Protein AF-0000000081275045 (afdb_homodimer)

Sequence (348 aa):
MTSQQIDAEALYQSLVAQLRTRMAGTPAGDWSVAGIVSGGAWIAARLALDLGLREYGIVNVALHRDDYAKKGLHAQAQPTTLPFEVEERRILLVDDVLATGRTIRAAINELFDYGRPAAVELAVLVDRGERQLPIAPDYIGERIALAADESLVLRQEGEGASARFTFTREPKAAMTSQQIDAEALYQSLVAQLRTRMAGTPAGDWSVAGIVSGGAWIAARLALDLGLREYGIVNVALHRDDYAKKGLHAQAQPTTLPFEVEERRILLVDDVLATGRTIRAAINELFDYGRPAAVELAVLVDRGERQLPIAPDYIGERIALAADESLVLRQEGEGASARFTFTREPKAA

Structure (mmCIF, N/CA/C/O backbone):
data_AF-0000000081275045-model_v1
#
loop_
_entity.id
_entity.type
_entity.pdbx_description
1 polymer 'Bifunctional protein PyrR'
#
loop_
_atom_site.group_PDB
_atom_site.id
_atom_site.type_symbol
_atom_site.label_atom_id
_atom_site.label_alt_id
_atom_site.label_comp_id
_atom_site.label_asym_id
_atom_site.label_entity_id
_atom_site.label_seq_id
_atom_site.pdbx_PDB_ins_code
_atom_site.Cartn_x
_atom_site.Cartn_y
_atom_site.Cartn_z
_atom_site.occupancy
_atom_site.B_iso_or_equiv
_atom_site.auth_seq_id
_atom_site.auth_comp_id
_atom_site.auth_asym_id
_atom_site.auth_atom_id
_atom_site.pdbx_PDB_model_num
ATOM 1 N N . MET A 1 1 ? 24.172 21.828 -14.93 1 34.62 1 MET A N 1
ATOM 2 C CA . MET A 1 1 ? 22.75 21.578 -15.039 1 34.62 1 MET A CA 1
ATOM 3 C C . MET A 1 1 ? 22.016 21.938 -13.75 1 34.62 1 MET A C 1
ATOM 5 O O . MET A 1 1 ? 22.406 21.469 -12.672 1 34.62 1 MET A O 1
ATOM 9 N N . THR A 1 2 ? 21.547 23.094 -13.445 1 42.97 2 THR A N 1
ATOM 10 C CA . THR A 1 2 ? 21.078 23.703 -12.211 1 42.97 2 THR A CA 1
ATOM 11 C C . THR A 1 2 ? 20.109 22.781 -11.484 1 42.97 2 THR A C 1
ATOM 13 O O . THR A 1 2 ? 19.172 22.25 -12.094 1 42.97 2 THR A O 1
ATOM 16 N N . SER A 1 3 ? 20.562 21.922 -10.664 1 52.22 3 SER A N 1
ATOM 17 C CA . SER A 1 3 ? 19.734 20.938 -9.969 1 52.22 3 SER A CA 1
ATOM 18 C C . SER A 1 3 ? 18.359 21.516 -9.633 1 52.22 3 SER A C 1
ATOM 20 O O . SER A 1 3 ? 18.266 22.594 -9.031 1 52.22 3 SER A O 1
ATOM 22 N N . GLN A 1 4 ? 17.5 21.5 -10.5 1 62.88 4 GLN A N 1
ATOM 23 C CA . GLN A 1 4 ? 16.156 22.062 -10.367 1 62.88 4 GLN A CA 1
ATOM 24 C C . GLN A 1 4 ? 15.672 21.984 -8.922 1 62.88 4 GLN A C 1
ATOM 26 O O . GLN A 1 4 ? 15.664 20.906 -8.32 1 62.88 4 GLN A O 1
ATOM 31 N N . GLN A 1 5 ? 15.797 23.188 -8.266 1 82.88 5 GLN A N 1
ATOM 32 C CA . GLN A 1 5 ? 15.352 23.359 -6.887 1 82.88 5 GLN A CA 1
ATOM 33 C C . GLN A 1 5 ? 13.891 22.969 -6.727 1 82.88 5 GLN A C 1
ATOM 35 O O . GLN A 1 5 ? 13.047 23.359 -7.535 1 82.88 5 GLN A O 1
ATOM 40 N N . ILE A 1 6 ? 13.633 22 -5.984 1 92.5 6 ILE A N 1
ATOM 41 C CA . ILE A 1 6 ? 12.273 21.562 -5.668 1 92.5 6 ILE A CA 1
ATOM 42 C C . ILE A 1 6 ? 11.602 22.578 -4.75 1 92.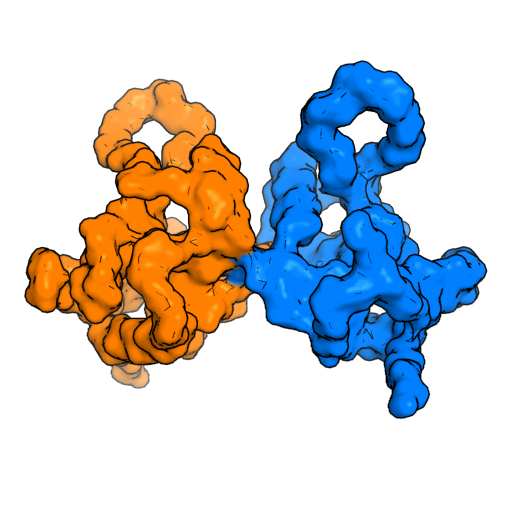5 6 ILE A C 1
ATOM 44 O O . ILE A 1 6 ? 12.125 22.891 -3.676 1 92.5 6 ILE A O 1
ATOM 48 N N . ASP A 1 7 ? 10.523 23.234 -5.191 1 96.38 7 ASP A N 1
ATOM 49 C CA . ASP A 1 7 ? 9.766 24.203 -4.402 1 96.38 7 ASP A CA 1
ATOM 50 C C . ASP A 1 7 ? 8.828 23.5 -3.424 1 96.38 7 ASP A C 1
ATOM 52 O O . ASP A 1 7 ? 7.664 23.25 -3.742 1 96.38 7 ASP A O 1
ATOM 56 N N . ALA A 1 8 ? 9.305 23.266 -2.271 1 97.69 8 ALA A N 1
ATOM 57 C CA . ALA A 1 8 ? 8.57 22.531 -1.248 1 97.69 8 ALA A CA 1
ATOM 58 C C . ALA A 1 8 ? 7.246 23.219 -0.92 1 97.69 8 ALA A C 1
ATOM 60 O O . ALA A 1 8 ? 6.238 22.562 -0.663 1 97.69 8 ALA A O 1
ATOM 61 N N . GLU A 1 9 ? 7.23 24.516 -0.938 1 96.81 9 GLU A N 1
ATOM 62 C CA . GLU A 1 9 ? 6.02 25.266 -0.602 1 96.81 9 GLU A CA 1
ATOM 63 C C . GLU A 1 9 ? 4.949 25.094 -1.674 1 96.81 9 GLU A C 1
ATOM 65 O O . GLU A 1 9 ? 3.766 24.938 -1.358 1 96.81 9 GLU A O 1
ATOM 70 N N . ALA A 1 10 ? 5.402 25.109 -2.869 1 97.75 10 ALA A N 1
ATOM 71 C CA . ALA A 1 10 ? 4.449 24.875 -3.953 1 97.75 10 ALA A CA 1
ATOM 72 C C . ALA A 1 10 ? 3.855 23.469 -3.867 1 97.75 10 ALA A C 1
ATOM 74 O O . ALA A 1 10 ? 2.66 23.281 -4.105 1 97.75 10 ALA A O 1
ATOM 75 N N . LEU A 1 11 ? 4.695 22.531 -3.576 1 98.38 11 LEU A N 1
ATOM 76 C CA . LEU A 1 11 ? 4.215 21.172 -3.404 1 98.38 11 LEU A CA 1
ATOM 77 C C . LEU A 1 11 ? 3.217 21.078 -2.254 1 98.38 11 LEU A C 1
ATOM 79 O O . LEU A 1 11 ? 2.182 20.422 -2.373 1 98.38 11 LEU A O 1
ATOM 83 N N . TYR A 1 12 ? 3.523 21.781 -1.157 1 97.94 12 TYR A N 1
ATOM 84 C CA . TYR A 1 12 ? 2.635 21.797 -0.001 1 97.94 12 TYR A CA 1
ATOM 85 C C . TYR A 1 12 ? 1.281 22.406 -0.367 1 97.94 12 TYR A C 1
ATOM 87 O O . TYR A 1 12 ? 0.236 21.844 -0.022 1 97.94 12 TYR A O 1
ATOM 95 N N . GLN A 1 13 ? 1.316 23.484 -1.108 1 97.88 13 GLN A N 1
ATOM 96 C CA . GLN A 1 13 ? 0.072 24.141 -1.498 1 97.88 13 GLN A CA 1
ATOM 97 C C . GLN A 1 13 ? -0.756 23.234 -2.416 1 97.88 13 GLN A C 1
ATOM 99 O O . GLN A 1 13 ? -1.986 23.219 -2.334 1 97.88 13 GLN A O 1
ATOM 104 N N . SER A 1 14 ? -0.024 22.562 -3.275 1 98.19 14 SER A N 1
ATOM 105 C CA . SER A 1 14 ? -0.716 21.609 -4.133 1 98.19 14 SER A CA 1
ATOM 106 C C . SER A 1 14 ? -1.397 20.531 -3.307 1 98.19 14 SER A C 1
ATOM 108 O O . SER A 1 14 ? -2.535 20.141 -3.594 1 98.19 14 SER A O 1
ATOM 110 N N . LEU A 1 15 ? -0.73 20.016 -2.324 1 98.06 15 LEU A N 1
ATOM 111 C CA . LEU A 1 15 ? -1.278 19 -1.435 1 98.06 15 LEU A CA 1
ATOM 112 C C . LEU A 1 15 ? -2.508 19.516 -0.701 1 98.06 15 LEU A C 1
ATOM 114 O O . LEU A 1 15 ? -3.527 18.828 -0.62 1 98.06 15 LEU A O 1
ATOM 118 N N . VAL A 1 16 ? -2.439 20.734 -0.206 1 97.62 16 VAL A N 1
ATOM 119 C CA . VAL A 1 16 ? -3.547 21.359 0.51 1 97.62 16 VAL A CA 1
ATOM 120 C C . VAL A 1 16 ? -4.773 21.438 -0.399 1 97.62 16 VAL A C 1
ATOM 122 O O . VAL A 1 16 ? -5.887 21.125 0.024 1 97.62 16 VAL A O 1
ATOM 125 N N . ALA A 1 17 ? -4.523 21.828 -1.627 1 98.44 17 ALA A N 1
ATOM 126 C CA . ALA A 1 17 ? -5.629 21.969 -2.572 1 98.44 17 ALA A CA 1
ATOM 127 C C . ALA A 1 17 ? -6.312 20.625 -2.807 1 98.44 17 ALA A C 1
ATOM 129 O O . ALA A 1 17 ? -7.543 20.531 -2.838 1 98.44 17 ALA A O 1
ATOM 130 N N . GLN A 1 18 ? -5.535 19.594 -2.961 1 98.5 18 GLN A N 1
ATOM 131 C CA . GLN A 1 18 ? -6.086 18.25 -3.133 1 98.5 18 GLN A CA 1
ATOM 132 C C . GLN A 1 18 ? -6.914 17.828 -1.923 1 98.5 18 GLN A C 1
ATOM 134 O O . GLN A 1 18 ? -8.016 17.297 -2.074 1 98.5 18 GLN A O 1
ATOM 139 N N . LEU A 1 19 ? -6.402 18.078 -0.776 1 97.88 19 LEU A N 1
ATOM 140 C CA . LEU A 1 19 ? -7.031 17.625 0.462 1 97.88 19 LEU A CA 1
ATOM 141 C C . LEU A 1 19 ? -8.305 18.422 0.737 1 97.88 19 LEU A C 1
ATOM 143 O O . LEU A 1 19 ? -9.289 17.859 1.234 1 97.88 19 LEU A O 1
ATOM 147 N N . ARG A 1 20 ? -8.281 19.703 0.412 1 97.25 20 ARG A N 1
ATOM 148 C CA . ARG A 1 20 ? -9.5 20.5 0.537 1 97.25 20 ARG A CA 1
ATOM 149 C C . ARG A 1 20 ? -10.602 19.938 -0.353 1 97.25 20 ARG A C 1
ATOM 151 O O . ARG A 1 20 ? -11.766 19.859 0.064 1 97.25 20 ARG A O 1
ATOM 158 N N . THR A 1 21 ? -10.227 19.578 -1.557 1 97.38 21 THR A N 1
ATOM 159 C CA . THR A 1 21 ? -11.188 18.984 -2.473 1 97.38 21 THR A CA 1
ATOM 160 C C . THR A 1 21 ? -11.719 17.672 -1.915 1 97.38 21 THR A C 1
ATOM 162 O O . THR A 1 21 ? -12.922 17.422 -1.913 1 97.38 21 THR A O 1
ATOM 165 N N . ARG A 1 22 ? -10.82 16.797 -1.415 1 96.31 22 ARG A N 1
ATOM 166 C CA . ARG A 1 22 ? -11.172 15.492 -0.878 1 96.31 22 ARG A CA 1
ATOM 167 C C . ARG A 1 22 ? -12.086 15.633 0.336 1 96.31 22 ARG A C 1
ATOM 169 O O . ARG A 1 22 ? -13.016 14.836 0.512 1 96.31 22 ARG A O 1
ATOM 176 N N . MET A 1 23 ? -11.859 16.562 1.12 1 94.25 23 MET A N 1
ATOM 177 C CA . MET A 1 23 ? -12.539 16.688 2.404 1 94.25 23 MET A CA 1
ATOM 178 C C . MET A 1 23 ? -13.789 17.562 2.27 1 94.25 23 MET A C 1
ATOM 180 O O . MET A 1 23 ? -14.539 17.719 3.23 1 94.25 23 MET A O 1
ATOM 184 N N . ALA A 1 24 ? -13.914 18.031 1.092 1 92.75 24 ALA A N 1
ATOM 185 C CA . ALA A 1 24 ? -15.062 18.906 0.877 1 92.75 24 ALA A CA 1
ATOM 186 C C . ALA A 1 24 ? -16.359 18.188 1.196 1 92.75 24 ALA A C 1
ATOM 188 O O . ALA A 1 24 ? -16.562 17.031 0.79 1 92.75 24 ALA A O 1
ATOM 189 N N . GLY A 1 25 ? -17.219 18.703 1.976 1 88.69 25 GLY A N 1
ATOM 190 C CA . GLY A 1 25 ? -18.547 18.156 2.271 1 88.69 25 GLY A CA 1
ATOM 191 C C . GLY A 1 25 ? -18.547 17.219 3.463 1 88.69 25 GLY A C 1
ATOM 192 O O . GLY A 1 25 ? -19.594 16.672 3.826 1 88.69 25 GLY A O 1
ATOM 193 N N . THR A 1 26 ? -17.422 16.891 3.961 1 86.88 26 THR A N 1
ATOM 194 C CA . THR A 1 26 ? -17.344 16.078 5.168 1 86.88 26 THR A CA 1
ATOM 195 C C . THR A 1 26 ? -16.906 16.922 6.363 1 86.88 26 THR A C 1
ATOM 197 O O . THR A 1 26 ? -16.094 17.828 6.223 1 86.88 26 THR A O 1
ATOM 200 N N . PRO A 1 27 ? -17.516 16.641 7.418 1 85.25 27 PRO A N 1
ATOM 201 C CA . PRO A 1 27 ? -17.109 17.391 8.609 1 85.25 27 PRO A CA 1
ATOM 202 C C . PRO A 1 27 ? -15.625 17.188 8.945 1 85.25 27 PRO A C 1
ATOM 204 O O . PRO A 1 27 ? -15.094 16.094 8.805 1 85.25 27 PRO A O 1
ATOM 207 N N . ALA A 1 28 ? -15.031 18.266 9.328 1 80.5 28 ALA A N 1
ATOM 208 C CA . ALA A 1 28 ? -13.625 18.234 9.727 1 80.5 28 ALA A CA 1
ATOM 209 C C . ALA A 1 28 ? -13.391 17.188 10.812 1 80.5 28 ALA A C 1
ATOM 211 O O . ALA A 1 28 ? -12.336 16.562 10.859 1 80.5 28 ALA A O 1
ATOM 212 N N . GLY A 1 29 ? -14.391 16.969 11.664 1 85.81 29 GLY A N 1
ATOM 213 C CA . GLY A 1 29 ? -14.297 16.016 12.766 1 85.81 29 GLY A CA 1
ATOM 214 C C . GLY A 1 29 ? -14.195 14.578 12.297 1 85.81 29 GLY A C 1
ATOM 215 O O . GLY A 1 29 ? -13.859 13.688 13.078 1 85.81 29 GLY A O 1
ATOM 216 N N . ASP A 1 30 ? -14.383 14.406 11.031 1 89.25 30 ASP A N 1
ATOM 217 C CA . ASP A 1 30 ? -14.352 13.055 10.477 1 89.25 30 ASP A CA 1
ATOM 218 C C . ASP A 1 30 ? -12.93 12.648 10.102 1 89.25 30 ASP A C 1
ATOM 220 O O . ASP A 1 30 ? -12.672 11.484 9.789 1 89.25 30 ASP A O 1
ATOM 224 N N . TRP A 1 31 ? -12.047 13.648 10.18 1 93.62 31 TRP A N 1
ATOM 225 C CA . TRP A 1 31 ? -10.68 13.398 9.734 1 93.62 31 TRP A CA 1
ATOM 226 C C . TRP A 1 31 ? -9.688 13.656 10.859 1 93.62 31 TRP A C 1
ATOM 228 O O . TRP A 1 31 ? -9.883 14.562 11.672 1 93.62 31 TRP A O 1
ATOM 238 N N . SER A 1 32 ? -8.75 12.836 10.945 1 96.31 32 SER A N 1
ATOM 239 C CA . SER A 1 32 ? -7.551 13.094 11.742 1 96.31 32 SER A CA 1
ATOM 240 C C . SER A 1 32 ? -6.297 13.07 10.875 1 96.31 32 SER A C 1
ATOM 242 O O . SER A 1 32 ? -6.254 12.375 9.852 1 96.31 32 SER A O 1
ATOM 244 N N . VAL A 1 33 ? -5.359 13.859 11.273 1 98.12 33 VAL A N 1
ATOM 245 C CA . VAL A 1 33 ? -4.09 13.883 10.555 1 98.12 33 VAL A CA 1
ATOM 246 C C . VAL A 1 33 ? -2.961 13.43 11.477 1 98.12 33 VAL A C 1
ATOM 248 O O . VAL A 1 33 ? -2.928 13.797 12.656 1 98.12 33 VAL A O 1
ATOM 251 N N . ALA A 1 34 ? -2.105 12.609 11.008 1 98.5 34 ALA A N 1
ATOM 252 C CA . ALA A 1 34 ? -0.917 12.156 11.719 1 98.5 34 ALA A CA 1
ATOM 253 C C . ALA A 1 34 ? 0.318 12.211 10.828 1 98.5 34 ALA A C 1
ATOM 255 O O . ALA A 1 34 ? 0.297 11.719 9.695 1 98.5 34 ALA A O 1
ATOM 256 N N . GLY A 1 35 ? 1.372 12.828 11.312 1 98.5 35 GLY A N 1
ATOM 257 C CA . GLY A 1 35 ? 2.604 12.953 10.555 1 98.5 35 GLY A CA 1
ATOM 258 C C . GLY A 1 35 ? 3.705 12.031 11.039 1 98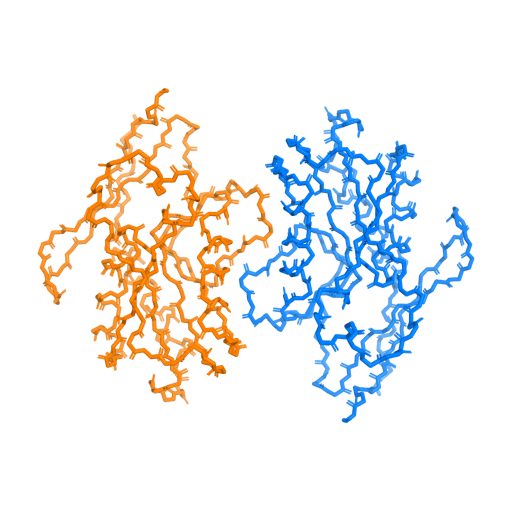.5 35 GLY A C 1
ATOM 259 O O . GLY A 1 35 ? 3.867 11.836 12.242 1 98.5 35 GLY A O 1
ATOM 260 N N . ILE A 1 36 ? 4.453 11.477 10.117 1 97.88 36 ILE A N 1
ATOM 261 C CA . ILE A 1 36 ? 5.582 10.617 10.445 1 97.88 36 ILE A CA 1
ATOM 262 C C . ILE A 1 36 ? 6.816 11.469 10.734 1 97.88 36 ILE A C 1
ATOM 264 O O . ILE A 1 36 ? 7.172 12.344 9.938 1 97.88 36 ILE A O 1
ATOM 268 N N . VAL A 1 37 ? 7.523 11.227 11.836 1 95.31 37 VAL A N 1
ATOM 269 C CA . VAL A 1 37 ? 8.688 11.984 12.273 1 95.31 37 VAL A CA 1
ATOM 270 C C . VAL A 1 37 ? 9.844 11.781 11.289 1 95.31 37 VAL A C 1
ATOM 272 O O . VAL A 1 37 ? 10.102 10.656 10.859 1 95.31 37 VAL A O 1
ATOM 275 N N . SER A 1 38 ? 10.445 13.031 11.016 1 92.75 38 SER A N 1
ATOM 276 C CA . SER A 1 38 ? 10.289 14.391 11.508 1 92.75 38 SER A CA 1
ATOM 277 C C . SER A 1 38 ? 9.531 15.258 10.508 1 92.75 38 SER A C 1
ATOM 279 O O . SER A 1 38 ? 8.617 15.992 10.875 1 92.75 38 SER A O 1
ATOM 281 N N . GLY A 1 39 ? 9.805 15.086 9.18 1 95.25 39 GLY A N 1
ATOM 282 C CA . GLY A 1 39 ? 9.234 15.945 8.156 1 95.25 39 GLY A CA 1
ATOM 283 C C . GLY A 1 39 ? 7.719 15.859 8.086 1 95.25 39 GLY A C 1
ATOM 284 O O . GLY A 1 39 ? 7.035 16.875 7.977 1 95.25 39 GLY A O 1
ATOM 285 N N . GLY A 1 40 ? 7.242 14.641 8.219 1 97.25 40 GLY A N 1
ATOM 286 C CA . GLY A 1 40 ? 5.801 14.445 8.203 1 97.25 40 GLY A CA 1
ATOM 287 C C . GLY A 1 40 ? 5.09 15.141 9.352 1 97.25 40 GLY A C 1
ATOM 288 O O . GLY A 1 40 ? 3.963 15.617 9.195 1 97.25 40 GLY A O 1
ATOM 289 N N . ALA A 1 41 ? 5.75 15.148 10.492 1 95.88 41 ALA A N 1
ATOM 290 C CA . ALA A 1 41 ? 5.164 15.805 11.656 1 95.88 41 ALA A CA 1
ATOM 291 C C . ALA A 1 41 ? 5.035 17.312 11.43 1 95.88 41 ALA A C 1
ATOM 293 O O . ALA A 1 41 ? 4.027 17.922 11.797 1 95.88 41 ALA A O 1
ATOM 294 N N . TRP A 1 42 ? 6.066 17.922 10.859 1 96.19 42 TRP A N 1
ATOM 295 C CA . TRP A 1 42 ? 6.016 19.344 10.539 1 96.19 42 TRP A CA 1
ATOM 296 C C . TRP A 1 42 ? 4.879 19.656 9.57 1 96.19 42 TRP A C 1
ATOM 298 O O . TRP A 1 42 ? 4.117 20.609 9.773 1 96.19 42 TRP A O 1
ATOM 308 N N . ILE A 1 43 ? 4.754 18.859 8.578 1 97.19 43 ILE A N 1
ATOM 309 C CA . ILE A 1 43 ? 3.73 19.031 7.555 1 97.19 43 ILE A CA 1
ATOM 310 C C . ILE A 1 43 ? 2.346 18.859 8.172 1 97.19 43 ILE A C 1
ATOM 312 O O . ILE A 1 43 ? 1.434 19.641 7.906 1 97.19 43 ILE A O 1
ATOM 316 N N . ALA A 1 44 ? 2.209 17.812 8.977 1 97.12 44 ALA A N 1
ATOM 317 C CA . ALA A 1 44 ? 0.925 17.547 9.625 1 97.12 44 ALA A CA 1
ATOM 318 C C . ALA A 1 44 ? 0.48 18.734 10.477 1 97.12 44 ALA A C 1
ATOM 320 O O . ALA A 1 44 ? -0.698 19.094 10.477 1 97.12 44 ALA A O 1
ATOM 321 N N . ALA A 1 45 ? 1.365 19.297 11.188 1 96 45 ALA A N 1
ATOM 322 C CA . ALA A 1 45 ? 1.055 20.453 12.023 1 96 45 ALA A CA 1
ATOM 323 C C . ALA A 1 45 ? 0.518 21.609 11.188 1 96 45 ALA A C 1
ATOM 325 O O . ALA A 1 45 ? -0.508 22.203 11.523 1 96 45 ALA A O 1
ATOM 326 N N . ARG A 1 46 ? 1.181 21.922 10.164 1 96.38 46 ARG A N 1
ATOM 327 C CA . ARG A 1 46 ? 0.739 23.031 9.32 1 96.38 46 ARG A CA 1
ATOM 328 C C . ARG A 1 46 ? -0.572 22.688 8.617 1 96.38 46 ARG A C 1
ATOM 330 O O . ARG A 1 46 ? -1.449 23.547 8.484 1 96.38 46 ARG A O 1
ATOM 337 N N . LEU A 1 47 ? -0.686 21.438 8.141 1 96.06 47 LEU A N 1
ATOM 338 C CA . LEU A 1 47 ? -1.911 21 7.488 1 96.06 47 LEU A CA 1
ATOM 339 C C . LEU A 1 47 ? -3.111 21.156 8.414 1 96.06 47 LEU A C 1
ATOM 341 O O . LEU A 1 47 ? -4.191 21.562 7.973 1 96.06 47 LEU A O 1
ATOM 345 N N . ALA A 1 48 ? -2.91 20.766 9.641 1 95 48 ALA A N 1
ATOM 346 C CA . ALA A 1 48 ? -4.008 20.891 10.602 1 95 48 ALA A CA 1
ATOM 347 C C . ALA A 1 48 ? -4.52 22.328 10.664 1 95 48 ALA A C 1
ATOM 349 O O . ALA A 1 48 ? -5.73 22.547 10.656 1 95 48 ALA A O 1
ATOM 350 N N . LEU A 1 49 ? -3.639 23.25 10.664 1 94 49 LEU A N 1
ATOM 351 C CA . LEU A 1 49 ? -4.004 24.656 10.695 1 94 49 LEU A CA 1
ATOM 352 C C . LEU A 1 49 ? -4.699 25.078 9.406 1 94 49 LEU A C 1
ATOM 354 O O . LEU A 1 49 ? -5.781 25.672 9.438 1 94 49 LEU A O 1
ATOM 358 N N . ASP A 1 50 ? -4.109 24.719 8.32 1 94.56 50 ASP A N 1
ATOM 359 C CA . ASP A 1 50 ? -4.582 25.172 7.016 1 94.56 50 ASP A CA 1
ATOM 360 C C . ASP A 1 50 ? -5.926 24.547 6.664 1 94.56 50 ASP A C 1
ATOM 362 O O . ASP A 1 50 ? -6.73 25.141 5.945 1 94.56 50 ASP A O 1
ATOM 366 N N . LEU A 1 51 ? -6.156 23.312 7.176 1 94.06 51 LEU A N 1
ATOM 367 C CA . LEU A 1 51 ? -7.391 22.594 6.852 1 94.06 51 LEU A CA 1
ATOM 368 C C . LEU A 1 51 ? -8.43 22.797 7.945 1 94.06 51 LEU A C 1
ATOM 370 O O . LEU A 1 51 ? -9.555 22.297 7.84 1 94.06 51 LEU A O 1
ATOM 374 N N . GLY A 1 52 ? -8.039 23.453 9.008 1 91.31 52 GLY A N 1
ATOM 375 C CA . GLY A 1 52 ? -8.961 23.734 10.094 1 91.31 52 GLY A CA 1
ATOM 376 C C . GLY A 1 52 ? -9.227 22.531 10.984 1 91.31 52 GLY A C 1
ATOM 377 O O . GLY A 1 52 ? -10.328 22.359 11.492 1 91.31 52 GLY A O 1
ATOM 378 N N . LEU A 1 53 ? -8.281 21.641 11.047 1 91.31 53 LEU A N 1
ATOM 379 C CA . LEU A 1 53 ? -8.406 20.484 11.922 1 91.31 53 LEU A CA 1
ATOM 380 C C . LEU A 1 53 ? -7.988 20.828 13.352 1 91.31 53 LEU A C 1
ATOM 382 O O . LEU A 1 53 ? -7.059 21.609 13.555 1 91.31 53 LEU A O 1
ATOM 386 N N . ARG A 1 54 ? -8.617 20.25 14.328 1 84.94 54 ARG A N 1
ATOM 387 C CA . ARG A 1 54 ? -8.43 20.625 15.727 1 84.94 54 ARG A CA 1
ATOM 388 C C . ARG A 1 54 ? -7.094 20.125 16.25 1 84.94 54 ARG A C 1
ATOM 390 O O . ARG A 1 54 ? -6.473 20.75 17.109 1 84.94 54 ARG A O 1
ATOM 397 N N . GLU A 1 55 ? -6.746 18.969 15.836 1 91.19 55 GLU A N 1
ATOM 398 C CA . GLU A 1 55 ? -5.559 18.312 16.375 1 91.19 55 GLU A CA 1
ATOM 399 C C . GLU A 1 55 ? -4.828 17.516 15.297 1 91.19 55 GLU A C 1
ATOM 401 O O . GLU A 1 55 ? -5.367 17.297 14.211 1 91.19 55 GLU A O 1
ATOM 406 N N . TYR A 1 56 ? -3.555 17.312 15.57 1 95.81 56 TYR A N 1
ATOM 407 C CA . TYR A 1 56 ? -2.748 16.422 14.734 1 95.81 56 TYR A CA 1
ATOM 408 C C . TYR A 1 56 ? -1.894 15.492 15.594 1 95.81 56 TYR A C 1
ATOM 410 O O . TYR A 1 56 ? -1.541 15.836 16.734 1 95.81 56 TYR A O 1
ATOM 418 N N . GLY A 1 57 ? -1.664 14.328 15.07 1 97.56 57 GLY A N 1
ATOM 419 C CA . GLY A 1 57 ? -0.813 13.375 15.758 1 97.56 57 GLY A CA 1
ATOM 420 C C . GLY A 1 57 ? 0.557 13.227 15.125 1 97.56 57 GLY A C 1
ATOM 421 O O . GLY A 1 57 ? 0.818 13.797 14.062 1 97.56 57 GLY A O 1
ATOM 422 N N . ILE A 1 58 ? 1.363 12.531 15.891 1 97.69 58 ILE A N 1
ATOM 423 C CA . ILE A 1 58 ? 2.723 12.234 15.453 1 97.69 58 ILE A CA 1
ATOM 424 C C . ILE A 1 58 ? 2.973 10.727 15.547 1 97.69 58 ILE A C 1
ATOM 426 O O . ILE A 1 58 ? 2.66 10.102 16.562 1 97.69 58 ILE A O 1
ATOM 430 N N . VAL A 1 59 ? 3.451 10.164 14.438 1 97.44 59 VAL A N 1
ATOM 431 C CA . VAL A 1 59 ? 3.824 8.758 14.414 1 97.44 59 VAL A CA 1
ATOM 432 C C . VAL A 1 59 ? 5.344 8.625 14.359 1 97.44 59 VAL A C 1
ATOM 434 O O . VAL A 1 59 ? 5.988 9.156 13.453 1 97.44 59 VAL A O 1
ATOM 437 N N . ASN A 1 60 ? 5.906 7.969 15.305 1 95.69 60 ASN A N 1
ATOM 438 C CA . ASN A 1 60 ? 7.34 7.711 15.367 1 95.69 60 ASN A CA 1
ATOM 439 C C . ASN A 1 60 ? 7.652 6.23 15.156 1 95.69 60 ASN A C 1
ATOM 441 O O . ASN A 1 60 ? 7.379 5.402 16.031 1 95.69 60 ASN A O 1
ATOM 445 N N . VAL A 1 61 ? 8.266 5.859 14.031 1 91.75 61 VAL A N 1
ATOM 446 C CA . VAL A 1 61 ? 8.469 4.461 13.664 1 91.75 61 VAL A CA 1
ATOM 447 C C . VAL A 1 61 ? 9.859 4.012 14.094 1 91.75 61 VAL A C 1
ATOM 449 O O . VAL A 1 61 ? 10.242 2.857 13.883 1 91.75 61 VAL A O 1
ATOM 452 N N . ALA A 1 62 ? 10.828 4.852 14.562 1 75 62 ALA A N 1
ATOM 453 C CA . ALA A 1 62 ? 12.164 4.473 15.016 1 75 62 ALA A CA 1
ATOM 454 C C . ALA A 1 62 ? 12.086 3.469 16.156 1 75 62 ALA A C 1
ATOM 456 O O . ALA A 1 62 ? 12.977 2.633 16.328 1 75 62 ALA A O 1
ATOM 457 N N . LEU A 1 63 ? 11.102 3.668 17.188 1 57.22 63 LEU A N 1
ATOM 458 C CA . LEU A 1 63 ? 11.133 2.922 18.438 1 57.22 63 LEU A CA 1
ATOM 459 C C . LEU A 1 63 ? 10.75 1.463 18.203 1 57.22 63 LEU A C 1
ATOM 461 O O . LEU A 1 63 ? 10.914 0.626 19.094 1 57.22 63 LEU A O 1
ATOM 465 N N . HIS A 1 64 ? 10.18 1.046 17.219 1 51.19 64 HIS A N 1
ATOM 466 C CA . HIS A 1 64 ? 9.852 -0.375 17.172 1 51.19 64 HIS A CA 1
ATOM 467 C C . HIS A 1 64 ? 11.109 -1.224 17.016 1 51.19 64 HIS A C 1
ATOM 469 O O . HIS A 1 64 ? 11.023 -2.449 16.906 1 51.19 64 HIS A O 1
ATOM 475 N N . ARG A 1 65 ? 12.242 -0.633 16.75 1 44.44 65 ARG A N 1
ATOM 476 C CA . ARG A 1 65 ? 13.422 -1.491 16.719 1 44.44 65 ARG A CA 1
ATOM 477 C C . ARG A 1 65 ? 13.805 -1.93 18.141 1 44.44 65 ARG A C 1
ATOM 479 O O . ARG A 1 65 ? 14.055 -1.093 19 1 44.44 65 ARG A O 1
ATOM 486 N N . ASP A 1 66 ? 13.195 -2.908 18.578 1 41.66 66 ASP A N 1
ATOM 487 C CA . ASP A 1 66 ? 13.555 -3.59 19.812 1 41.66 66 ASP A CA 1
ATOM 488 C C . ASP A 1 66 ? 15.055 -3.459 20.094 1 41.66 66 ASP A C 1
ATOM 490 O O . ASP A 1 66 ? 15.492 -3.602 21.234 1 41.66 66 ASP A O 1
ATOM 494 N N . ASP A 1 67 ? 15.828 -3.658 18.984 1 40.75 67 ASP A N 1
ATOM 495 C CA . ASP A 1 67 ? 17.219 -3.775 19.391 1 40.75 67 ASP A CA 1
ATOM 496 C C . ASP A 1 67 ? 17.688 -2.51 20.109 1 40.75 67 ASP A C 1
ATOM 498 O O . ASP A 1 67 ? 18.844 -2.418 20.531 1 40.75 67 ASP A O 1
ATOM 502 N N . TYR A 1 68 ? 16.938 -1.513 19.906 1 39.5 68 TYR A N 1
ATOM 503 C CA . TYR A 1 68 ? 17.469 -0.3 20.516 1 39.5 68 TYR A CA 1
ATOM 504 C C . TYR A 1 68 ? 17.156 -0.235 22 1 39.5 68 TYR A C 1
ATOM 506 O O . TYR A 1 68 ? 17.516 0.729 22.672 1 39.5 68 TYR A O 1
ATOM 514 N N . ALA A 1 69 ? 16.219 -1.013 22.516 1 37.56 69 ALA A N 1
ATOM 515 C CA . ALA A 1 69 ? 16.172 -0.912 23.969 1 37.56 69 ALA A CA 1
ATOM 516 C C . ALA A 1 69 ? 17.562 -1.023 24.578 1 37.56 69 ALA A C 1
ATOM 518 O O . ALA A 1 69 ? 17.812 -0.519 25.672 1 37.56 69 ALA A O 1
ATOM 519 N N . LYS A 1 70 ? 18.266 -2.084 24.141 1 35.28 70 LYS A N 1
ATOM 520 C CA . LYS A 1 70 ? 19.375 -2.299 25.062 1 35.28 70 LYS A CA 1
ATOM 521 C C . LYS A 1 70 ? 20.344 -1.124 25.047 1 35.28 70 LYS A C 1
ATOM 523 O O . LYS A 1 70 ? 21.062 -0.891 26.031 1 35.28 70 LYS A O 1
ATOM 528 N N . LYS A 1 71 ? 21.031 -0.89 23.844 1 37.69 71 LYS A N 1
ATOM 529 C CA . LYS A 1 71 ? 22.219 -0.07 24.047 1 37.69 71 LYS A CA 1
ATOM 530 C C . LYS A 1 71 ? 21.859 1.399 24.234 1 37.69 71 LYS A C 1
ATOM 532 O O . LYS A 1 71 ? 21.078 1.95 23.453 1 37.69 71 LYS A O 1
ATOM 537 N N . GLY A 1 72 ? 21.734 1.957 25.484 1 36.38 72 GLY A N 1
ATOM 538 C CA . GLY A 1 72 ? 21.812 3.252 26.141 1 36.38 72 GLY A CA 1
ATOM 539 C C . GLY A 1 72 ? 21.5 4.41 25.203 1 36.38 72 GLY A C 1
ATOM 540 O O . GLY A 1 72 ? 21.891 5.551 25.469 1 36.38 72 GLY A O 1
ATOM 541 N N . LEU A 1 73 ? 21.5 4.184 23.938 1 39.12 73 LEU A N 1
ATOM 542 C CA . LEU A 1 73 ? 21.266 5.445 23.234 1 39.12 73 LEU A CA 1
ATOM 543 C C . LEU A 1 73 ? 19.922 6.035 23.625 1 39.12 73 LEU A C 1
ATOM 545 O O . LEU A 1 73 ? 18.875 5.414 23.391 1 39.12 73 LEU A O 1
ATOM 549 N N . HIS A 1 74 ? 19.766 6.781 24.734 1 41.72 74 HIS A N 1
ATOM 550 C CA . HIS A 1 74 ? 18.781 7.766 25.172 1 41.72 74 HIS A CA 1
ATOM 551 C C . HIS A 1 74 ? 18.156 8.5 24 1 41.72 74 HIS A C 1
ATOM 553 O O . HIS A 1 74 ? 17.734 9.648 24.125 1 41.72 74 HIS A O 1
ATOM 559 N N . ALA A 1 75 ? 18.375 8.164 22.75 1 43.5 75 ALA A N 1
ATOM 560 C CA . ALA A 1 75 ? 17.734 9.164 21.906 1 43.5 75 ALA A CA 1
ATOM 561 C C . ALA A 1 75 ? 16.297 9.422 22.344 1 43.5 75 ALA A C 1
ATOM 563 O O . ALA A 1 75 ? 15.539 8.484 22.594 1 43.5 75 ALA A O 1
ATOM 564 N N . GLN A 1 76 ? 15.859 10.578 23 1 47.66 76 GLN A N 1
ATOM 565 C CA . GLN A 1 76 ? 14.656 11.367 23.266 1 47.66 76 GLN A CA 1
ATOM 566 C C . GLN A 1 76 ? 13.602 11.141 22.188 1 47.66 76 GLN A C 1
ATOM 568 O O . GLN A 1 76 ? 13.055 12.094 21.625 1 47.66 76 GLN A O 1
ATOM 573 N N . ALA A 1 77 ? 13.719 10.055 21.484 1 58.16 77 ALA A N 1
ATOM 574 C CA . ALA A 1 77 ? 12.734 10.016 20.406 1 58.16 77 ALA A CA 1
ATOM 575 C C . ALA A 1 77 ? 11.312 10.016 20.969 1 58.16 77 ALA A C 1
ATOM 577 O O . ALA A 1 77 ? 11 9.25 21.891 1 58.16 77 ALA A O 1
ATOM 578 N N . GLN A 1 78 ? 10.594 11.195 20.812 1 71.56 78 GLN A N 1
ATOM 579 C CA . GLN A 1 78 ? 9.195 11.328 21.203 1 71.56 78 GLN A CA 1
ATOM 580 C C . GLN A 1 78 ? 8.367 10.148 20.703 1 71.56 78 GLN A C 1
ATOM 582 O O . GLN A 1 78 ? 8.484 9.75 19.531 1 71.56 78 GLN A O 1
ATOM 587 N N . PRO A 1 79 ? 7.793 9.406 21.641 1 87.31 79 PRO A N 1
ATOM 588 C CA . PRO A 1 79 ? 6.91 8.305 21.234 1 87.31 79 PRO A CA 1
ATOM 589 C C . PRO A 1 79 ? 5.754 8.773 20.359 1 87.31 79 PRO A C 1
ATOM 591 O O . PRO A 1 79 ? 5.492 9.969 20.25 1 87.31 79 PRO A O 1
ATOM 594 N N . THR A 1 80 ? 5.246 7.855 19.641 1 94.69 80 THR A N 1
ATOM 595 C CA . THR A 1 80 ? 4.012 8.133 18.906 1 94.69 80 THR A CA 1
ATOM 596 C C . THR A 1 80 ? 2.986 8.797 19.828 1 94.69 80 THR A C 1
ATOM 598 O O . THR A 1 80 ? 2.783 8.367 20.953 1 94.69 80 THR A O 1
ATOM 601 N N . THR A 1 81 ? 2.467 9.945 19.391 1 96.06 81 THR A N 1
ATOM 602 C CA . THR A 1 81 ? 1.458 10.703 20.125 1 96.06 81 THR A CA 1
ATOM 603 C C . THR A 1 81 ? 0.25 10.984 19.234 1 96.06 81 THR A C 1
ATOM 605 O O . THR A 1 81 ? 0.357 11.719 18.25 1 96.06 81 THR A O 1
ATOM 608 N N . LEU A 1 82 ? -0.869 10.406 19.609 1 97.25 82 LEU A N 1
ATOM 609 C CA . LEU A 1 82 ? -2.115 10.555 18.859 1 97.25 82 LEU A CA 1
ATOM 610 C C . LEU A 1 82 ? -3.213 11.141 19.75 1 97.25 82 LEU A C 1
ATOM 612 O O . LEU A 1 82 ? -3.816 10.414 20.547 1 97.25 82 LEU A O 1
ATOM 616 N N . PRO A 1 83 ? -3.494 12.383 19.625 1 96.69 83 PRO A N 1
ATOM 617 C CA . PRO A 1 83 ? -4.5 13.031 20.469 1 96.69 83 PRO A CA 1
ATOM 618 C C . PRO A 1 83 ? -5.93 12.719 20.031 1 96.69 83 PRO A C 1
ATOM 620 O O . PRO A 1 83 ? -6.812 13.57 20.141 1 96.69 83 PRO A O 1
ATOM 623 N N . PHE A 1 84 ? -6.141 11.633 19.297 1 95.81 84 PHE A N 1
ATOM 624 C CA . PHE A 1 84 ? -7.43 11.125 18.844 1 95.81 84 PHE A CA 1
ATOM 625 C C . PHE A 1 84 ? -7.477 9.609 18.938 1 95.81 84 PHE A C 1
ATOM 627 O O . PHE A 1 84 ? -6.438 8.945 18.969 1 95.81 84 PHE A O 1
ATOM 634 N N . GLU A 1 85 ? -8.695 9.094 18.984 1 95.69 85 GLU A N 1
ATOM 635 C CA . GLU A 1 85 ? -8.867 7.648 18.953 1 95.69 85 GLU A CA 1
ATOM 636 C C . GLU A 1 85 ? -8.695 7.105 17.531 1 95.69 85 GLU A C 1
ATOM 638 O O . GLU A 1 85 ? -9.281 7.637 16.578 1 95.69 85 GLU A O 1
ATOM 643 N N . VAL A 1 86 ? -7.977 6.07 17.375 1 97 86 VAL A N 1
ATOM 644 C CA . VAL A 1 86 ? -7.668 5.488 16.078 1 97 86 VAL A CA 1
ATOM 645 C C . VAL A 1 86 ? -8.836 4.621 15.602 1 97 86 VAL A C 1
ATOM 647 O O . VAL A 1 86 ? -9.117 4.543 14.406 1 97 86 VAL A O 1
ATOM 650 N N . GLU A 1 87 ? -9.516 4.043 16.562 1 97.38 87 GLU A N 1
ATOM 651 C CA . GLU A 1 87 ? -10.602 3.119 16.25 1 97.38 87 GLU A CA 1
ATOM 652 C C . GLU A 1 87 ? -11.648 3.779 15.359 1 97.38 87 GLU A C 1
ATOM 654 O O . GLU A 1 87 ? -12.195 4.828 15.703 1 97.38 87 GLU A O 1
ATOM 659 N N . GLU A 1 88 ? -11.891 3.201 14.172 1 96.31 88 GLU A N 1
ATOM 660 C CA . GLU A 1 88 ? -12.93 3.574 13.219 1 96.31 88 GLU A CA 1
ATOM 661 C C . GLU A 1 88 ? -12.719 4.988 12.688 1 96.31 88 GLU A C 1
ATOM 663 O O . GLU A 1 88 ? -13.648 5.613 12.172 1 96.31 88 GLU A O 1
ATOM 668 N N . ARG A 1 89 ? -11.508 5.535 12.828 1 95.56 89 ARG A N 1
ATOM 669 C CA . ARG A 1 89 ? -11.195 6.895 12.391 1 95.56 89 ARG A CA 1
ATOM 670 C C . ARG A 1 89 ? -10.641 6.902 10.977 1 95.56 89 ARG A C 1
ATOM 672 O O . ARG A 1 89 ? -9.898 5.996 10.586 1 95.56 89 ARG A O 1
ATOM 679 N N . ARG A 1 90 ? -10.992 7.906 10.219 1 96.56 90 ARG A N 1
ATOM 680 C CA . ARG A 1 90 ? -10.289 8.18 8.969 1 96.56 90 ARG A CA 1
ATOM 681 C C . ARG A 1 90 ? -9.031 9.016 9.227 1 96.56 90 ARG A C 1
ATOM 683 O O . ARG A 1 90 ? -9.117 10.141 9.719 1 96.56 90 ARG A O 1
ATOM 690 N N . ILE A 1 91 ? -7.926 8.516 8.93 1 97.94 91 ILE A N 1
ATOM 691 C CA . ILE A 1 91 ? -6.66 9.148 9.281 1 97.94 91 ILE A CA 1
ATOM 692 C C . ILE A 1 91 ? -5.891 9.5 8.008 1 97.94 91 ILE A C 1
ATOM 694 O O . ILE A 1 91 ? -5.68 8.648 7.145 1 97.94 91 ILE A O 1
ATOM 698 N N . LEU A 1 92 ? -5.57 10.75 7.867 1 98.44 92 LEU A N 1
ATOM 699 C CA . LEU A 1 92 ? -4.598 11.195 6.875 1 98.44 92 LEU A CA 1
ATOM 700 C C . LEU A 1 92 ? -3.174 11.055 7.41 1 98.44 92 LEU A C 1
ATOM 702 O O . LEU A 1 92 ? -2.756 11.82 8.281 1 98.44 92 LEU A O 1
ATOM 706 N N . LEU A 1 93 ? -2.449 10.094 6.945 1 98.88 93 LEU A N 1
ATOM 707 C CA . LEU A 1 93 ? -1.039 9.906 7.27 1 98.88 93 LEU A CA 1
ATOM 708 C C . LEU A 1 93 ? -0.151 10.727 6.34 1 98.88 93 LEU A C 1
ATOM 710 O O . LEU A 1 93 ? -0.359 10.734 5.125 1 98.88 93 LEU A O 1
ATOM 714 N N . VAL A 1 94 ? 0.84 11.422 6.938 1 98.81 94 VAL A N 1
ATOM 715 C CA . VAL A 1 94 ? 1.615 12.367 6.148 1 98.81 94 VAL A CA 1
ATOM 716 C C . VAL A 1 94 ? 3.105 12.078 6.301 1 98.81 94 VAL A C 1
ATOM 718 O O . VAL A 1 94 ? 3.59 11.852 7.41 1 98.81 94 VAL A O 1
ATOM 721 N N . ASP A 1 95 ? 3.791 12.016 5.227 1 98.5 95 ASP A N 1
ATOM 722 C CA . ASP A 1 95 ? 5.25 11.984 5.172 1 98.5 95 ASP A CA 1
ATOM 723 C C . ASP A 1 95 ? 5.785 12.984 4.145 1 98.5 95 ASP A C 1
ATOM 725 O O . ASP A 1 95 ? 5.023 13.516 3.334 1 98.5 95 ASP A O 1
ATOM 729 N N . ASP A 1 96 ? 7.055 13.242 4.281 1 98.31 96 ASP A N 1
ATOM 730 C CA . ASP A 1 96 ? 7.598 14.195 3.316 1 98.31 96 ASP A CA 1
ATOM 731 C C . ASP A 1 96 ? 7.992 13.492 2.018 1 98.31 96 ASP A C 1
ATOM 733 O O . ASP A 1 96 ? 7.609 13.93 0.93 1 98.31 96 ASP A O 1
ATOM 737 N N . VAL A 1 97 ? 8.75 12.359 2.125 1 97.88 97 VAL A N 1
ATOM 738 C CA . VAL A 1 97 ? 9.234 11.68 0.928 1 97.88 97 VAL A CA 1
ATOM 739 C C . VAL A 1 97 ? 8.883 10.195 0.996 1 97.88 97 VAL A C 1
ATOM 741 O O . VAL A 1 97 ? 9.203 9.516 1.973 1 97.88 97 VAL A O 1
ATOM 744 N N . LEU A 1 98 ? 8.148 9.711 -0.013 1 98.06 98 LEU A N 1
ATOM 745 C CA . LEU A 1 98 ? 7.895 8.281 -0.189 1 98.06 98 LEU A CA 1
ATOM 746 C C . LEU A 1 98 ? 8.906 7.66 -1.14 1 98.06 98 LEU A C 1
ATOM 748 O O . LEU A 1 98 ? 9.047 8.102 -2.283 1 98.06 98 LEU A O 1
ATOM 752 N N . ALA A 1 99 ? 9.672 6.711 -0.711 1 96.62 99 ALA A N 1
ATOM 753 C CA . ALA A 1 99 ? 10.641 5.984 -1.534 1 96.62 99 ALA A CA 1
ATOM 754 C C . ALA A 1 99 ? 10.273 4.508 -1.628 1 96.62 99 ALA A C 1
ATOM 756 O O . ALA A 1 99 ? 9.484 4.109 -2.488 1 96.62 99 ALA A O 1
ATOM 757 N N . THR A 1 100 ? 10.703 3.633 -0.707 1 97.31 100 THR A N 1
ATOM 758 C CA . THR A 1 100 ? 10.547 2.186 -0.802 1 97.31 100 THR A CA 1
ATOM 759 C C . THR A 1 100 ? 9.18 1.751 -0.273 1 97.31 100 THR A C 1
ATOM 761 O O . THR A 1 100 ? 8.711 0.658 -0.589 1 97.31 100 THR A O 1
ATOM 764 N N . GLY A 1 101 ? 8.578 2.512 0.563 1 98.12 101 GLY A N 1
ATOM 765 C CA . GLY A 1 101 ? 7.309 2.189 1.19 1 98.12 101 GLY A CA 1
ATOM 766 C C . GLY A 1 101 ? 7.461 1.543 2.555 1 98.12 101 GLY A C 1
ATOM 767 O O . GLY A 1 101 ? 6.473 1.322 3.258 1 98.12 101 GLY A O 1
ATOM 768 N N . ARG A 1 102 ? 8.688 1.325 3.004 1 97.69 102 ARG A N 1
ATOM 769 C CA . ARG A 1 102 ? 8.938 0.592 4.242 1 97.69 102 ARG A CA 1
ATOM 770 C C . ARG A 1 102 ? 8.555 1.428 5.457 1 97.69 102 ARG A C 1
ATOM 772 O O . ARG A 1 102 ? 7.996 0.908 6.426 1 97.69 102 ARG A O 1
ATOM 779 N N . THR A 1 103 ? 8.859 2.746 5.445 1 97.25 103 THR A N 1
ATOM 780 C CA . THR A 1 103 ? 8.484 3.625 6.547 1 97.25 103 THR A CA 1
ATOM 781 C C . THR A 1 103 ? 6.965 3.689 6.688 1 97.25 103 THR A C 1
ATOM 783 O O . THR A 1 103 ? 6.441 3.641 7.805 1 97.25 103 THR A O 1
ATOM 786 N N . ILE A 1 104 ? 6.297 3.732 5.578 1 98.38 104 ILE A N 1
ATOM 787 C CA . ILE A 1 104 ? 4.84 3.818 5.586 1 98.38 104 ILE A CA 1
ATOM 788 C C . ILE A 1 104 ? 4.254 2.537 6.176 1 98.38 104 ILE A C 1
ATOM 790 O O . ILE A 1 104 ? 3.33 2.588 6.992 1 98.38 104 ILE A O 1
ATOM 794 N N . ARG A 1 105 ? 4.738 1.4 5.773 1 98.19 105 ARG A N 1
ATOM 795 C CA . ARG A 1 105 ? 4.281 0.149 6.371 1 98.19 105 ARG A CA 1
ATOM 796 C C . ARG A 1 105 ? 4.422 0.181 7.887 1 98.19 105 ARG A C 1
ATOM 798 O O . ARG A 1 105 ? 3.484 -0.161 8.609 1 98.19 105 ARG A O 1
ATOM 805 N N . ALA A 1 106 ? 5.609 0.585 8.32 1 97.31 106 ALA A N 1
ATOM 806 C CA . ALA A 1 106 ? 5.859 0.645 9.758 1 97.31 106 ALA A CA 1
ATOM 807 C C . ALA A 1 106 ? 4.879 1.592 10.445 1 97.31 106 ALA A C 1
ATOM 809 O O . ALA A 1 106 ? 4.367 1.288 11.523 1 97.31 106 ALA A O 1
ATOM 810 N N . ALA A 1 107 ? 4.633 2.678 9.812 1 98.25 107 ALA A N 1
ATOM 811 C CA . ALA A 1 107 ? 3.742 3.684 10.391 1 98.25 107 ALA A CA 1
ATOM 812 C C . ALA A 1 107 ? 2.311 3.166 10.469 1 98.25 107 ALA A C 1
ATOM 814 O O . ALA A 1 107 ? 1.619 3.385 11.469 1 98.25 107 ALA A O 1
ATOM 815 N N . ILE A 1 108 ? 1.866 2.512 9.398 1 98.5 108 ILE A N 1
ATOM 816 C CA . ILE A 1 108 ? 0.521 1.946 9.398 1 98.5 108 ILE A CA 1
ATOM 817 C C . ILE A 1 108 ? 0.402 0.892 10.492 1 98.5 108 ILE A C 1
ATOM 819 O O . ILE A 1 108 ? -0.584 0.867 11.234 1 98.5 108 ILE A O 1
ATOM 823 N N . ASN A 1 109 ? 1.398 0.028 10.633 1 96.62 109 ASN A N 1
ATOM 824 C CA . ASN A 1 109 ? 1.377 -0.968 11.695 1 96.62 109 ASN A CA 1
ATOM 825 C C . ASN A 1 109 ? 1.32 -0.314 13.07 1 96.62 109 ASN A C 1
ATOM 827 O O . ASN A 1 109 ? 0.607 -0.786 13.961 1 96.62 109 ASN A O 1
ATOM 831 N N . GLU A 1 110 ? 2.109 0.759 13.172 1 95.81 110 GLU A N 1
ATOM 832 C CA . GLU A 1 110 ? 2.076 1.504 14.43 1 95.81 110 GLU A CA 1
ATOM 833 C C . GLU A 1 110 ? 0.669 2.014 14.727 1 95.81 110 GLU A C 1
ATOM 835 O O . GLU A 1 110 ? 0.187 1.887 15.859 1 95.81 110 GLU A O 1
ATOM 840 N N . LEU A 1 111 ? -0.013 2.561 13.766 1 97.56 111 LEU A N 1
ATOM 841 C CA . LEU A 1 111 ? -1.375 3.049 13.945 1 97.56 111 LEU A CA 1
ATOM 842 C C . LEU A 1 111 ? -2.301 1.924 14.398 1 97.56 111 LEU A C 1
ATOM 844 O O . LEU A 1 111 ? -3.129 2.115 15.289 1 97.56 111 LEU A O 1
ATOM 848 N N . PHE A 1 112 ? -2.146 0.735 13.805 1 96.88 112 PHE A N 1
ATOM 849 C CA . PHE A 1 112 ? -3.018 -0.398 14.094 1 96.88 112 PHE A CA 1
ATOM 850 C C . PHE A 1 112 ? -2.766 -0.933 15.5 1 96.88 112 PHE A C 1
ATOM 852 O O . PHE A 1 112 ? -3.596 -1.661 16.047 1 96.88 112 PHE A O 1
ATOM 859 N N . ASP A 1 113 ? -1.589 -0.583 16.094 1 94.88 113 ASP A N 1
ATOM 860 C CA . ASP A 1 113 ? -1.322 -0.917 17.484 1 94.88 113 ASP A CA 1
ATOM 861 C C . ASP A 1 113 ? -2.207 -0.099 18.422 1 94.88 113 ASP A C 1
ATOM 863 O O . ASP A 1 113 ? -2.41 -0.477 19.578 1 94.88 113 ASP A O 1
ATOM 867 N N . TYR A 1 114 ? -2.734 1.008 17.938 1 96.5 114 TYR A N 1
ATOM 868 C CA . TYR A 1 114 ? -3.547 1.897 18.766 1 96.5 114 TYR A CA 1
ATOM 869 C C . TYR A 1 114 ? -5.031 1.679 18.5 1 96.5 114 TYR A C 1
ATOM 871 O O . TYR A 1 114 ? -5.883 2.229 19.203 1 96.5 114 TYR A O 1
ATOM 879 N N . GLY A 1 115 ? -5.359 0.975 17.516 1 96.94 115 GLY A N 1
ATOM 880 C CA . GLY A 1 115 ? -6.734 0.688 17.141 1 96.94 115 GLY A CA 1
ATOM 881 C C . GLY A 1 115 ? -6.887 0.327 15.672 1 96.94 115 GLY A C 1
ATOM 882 O O . GLY A 1 115 ? -5.898 0.257 14.938 1 96.94 115 GLY A O 1
ATOM 883 N N . ARG A 1 116 ? -8.102 0.083 15.258 1 97.5 116 ARG A N 1
ATOM 884 C CA . ARG A 1 116 ? -8.406 -0.267 13.875 1 97.5 116 ARG A CA 1
ATOM 885 C C . ARG A 1 116 ? -9.039 0.91 13.141 1 97.5 116 ARG A C 1
ATOM 887 O O . ARG A 1 116 ? -10.25 1.129 13.227 1 97.5 116 ARG A O 1
ATOM 894 N N . PRO A 1 117 ? -8.273 1.651 12.406 1 98.12 117 PRO A N 1
ATOM 895 C CA . PRO A 1 117 ? -8.852 2.797 11.695 1 98.12 117 PRO A CA 1
ATOM 896 C C . PRO A 1 117 ? -9.852 2.381 10.617 1 98.12 117 PRO A C 1
ATOM 898 O O . PRO A 1 117 ? -9.711 1.309 10.023 1 98.12 117 PRO A O 1
ATOM 901 N N . ALA A 1 118 ? -10.875 3.213 10.398 1 97.38 118 ALA A N 1
ATOM 902 C CA . ALA A 1 118 ? -11.789 3.004 9.273 1 97.38 118 ALA A CA 1
ATOM 903 C C . ALA A 1 118 ? -11.039 3.08 7.945 1 97.38 118 ALA A C 1
ATOM 905 O O . ALA A 1 118 ? -11.289 2.275 7.043 1 97.38 118 ALA A O 1
ATOM 906 N N . ALA A 1 119 ? -10.102 4.023 7.852 1 98.06 119 ALA A N 1
ATOM 907 C CA . ALA A 1 119 ? -9.273 4.207 6.664 1 98.06 119 ALA A CA 1
ATOM 908 C C . ALA A 1 119 ? -8 4.988 6.996 1 98.06 119 ALA A C 1
ATOM 910 O O . ALA A 1 119 ? -7.988 5.805 7.918 1 98.06 119 ALA A O 1
ATOM 911 N N . VAL A 1 120 ? -6.973 4.707 6.312 1 98.75 120 VAL A N 1
ATOM 912 C CA . VAL A 1 120 ? -5.738 5.48 6.305 1 98.75 120 VAL A CA 1
ATOM 913 C C . VAL A 1 120 ? -5.418 5.93 4.879 1 98.75 120 VAL A C 1
ATOM 915 O O . VAL A 1 120 ? -5.23 5.098 3.986 1 98.75 120 VAL A O 1
ATOM 918 N N . GLU A 1 121 ? -5.426 7.188 4.656 1 98.69 121 GLU A N 1
ATOM 919 C CA . GLU A 1 121 ? -4.977 7.766 3.395 1 98.69 121 GLU A CA 1
ATOM 920 C C . GLU A 1 121 ? -3.596 8.406 3.539 1 98.69 121 GLU A C 1
ATOM 922 O O . GLU A 1 121 ? -3.277 8.977 4.586 1 98.69 121 GLU A O 1
ATOM 927 N N . LEU A 1 122 ? -2.83 8.344 2.527 1 98.94 122 LEU A N 1
ATOM 928 C CA . LEU A 1 122 ? -1.435 8.766 2.602 1 98.94 122 LEU A CA 1
ATOM 929 C C . LEU A 1 122 ? -1.195 10 1.74 1 98.94 122 LEU A C 1
ATOM 931 O O . LEU A 1 122 ? -1.579 10.031 0.569 1 98.94 122 LEU A O 1
ATOM 935 N N . ALA A 1 123 ? -0.609 11.023 2.307 1 98.94 123 ALA A N 1
ATOM 936 C CA . ALA A 1 123 ? -0.169 12.227 1.605 1 98.94 123 ALA A CA 1
ATOM 937 C C . ALA A 1 123 ? 1.34 12.414 1.733 1 98.94 123 ALA A C 1
ATOM 939 O O . ALA A 1 123 ? 1.899 12.273 2.824 1 98.94 123 ALA A O 1
ATOM 940 N N . VAL A 1 124 ? 1.958 12.688 0.618 1 98.88 124 VAL A N 1
ATOM 941 C CA . VAL A 1 124 ? 3.393 12.953 0.644 1 98.88 124 VAL A CA 1
ATOM 942 C C . VAL A 1 124 ? 3.707 14.164 -0.236 1 98.88 124 VAL A C 1
ATOM 944 O O . VAL A 1 124 ? 2.99 14.445 -1.198 1 98.88 124 VAL A O 1
ATOM 947 N N . LEU A 1 125 ? 4.797 14.891 0.055 1 98.69 125 LEU A N 1
ATOM 948 C CA . LEU A 1 125 ? 5.207 15.992 -0.811 1 98.69 125 LEU A CA 1
ATOM 949 C C . LEU A 1 125 ? 5.871 15.461 -2.08 1 98.69 125 LEU A C 1
ATOM 951 O O . LEU A 1 125 ? 5.59 15.945 -3.178 1 98.69 125 LEU A O 1
ATOM 955 N N . VAL A 1 126 ? 6.715 14.438 -1.841 1 98.38 126 VAL A N 1
ATOM 956 C CA . VAL A 1 126 ? 7.469 13.906 -2.969 1 98.38 126 VAL A CA 1
ATOM 957 C C . VAL A 1 126 ? 7.332 12.383 -3.014 1 98.38 126 VAL A C 1
ATOM 959 O O . VAL A 1 126 ? 7.473 11.711 -1.989 1 98.38 126 VAL A O 1
ATOM 962 N N . ASP A 1 127 ? 7.023 11.875 -4.125 1 98.31 127 ASP A N 1
ATOM 963 C CA . ASP A 1 127 ? 7.066 10.445 -4.418 1 98.31 127 ASP A CA 1
ATOM 964 C C . ASP A 1 127 ? 8.227 10.109 -5.352 1 98.31 127 ASP A C 1
ATOM 966 O O . ASP A 1 127 ? 8.25 10.555 -6.504 1 98.31 127 ASP A O 1
ATOM 970 N N . ARG A 1 128 ? 9.141 9.25 -4.91 1 96.88 128 ARG A N 1
ATOM 971 C CA . ARG A 1 128 ? 10.344 8.93 -5.68 1 96.88 128 ARG A CA 1
ATOM 972 C C . ARG A 1 128 ? 10.094 7.77 -6.629 1 96.88 128 ARG A C 1
ATOM 974 O O . ARG A 1 128 ? 10.883 7.523 -7.543 1 96.88 128 ARG A O 1
ATOM 981 N N . GLY A 1 129 ? 9.078 7.031 -6.422 1 95.25 129 GLY A N 1
ATOM 982 C CA . GLY A 1 129 ? 8.711 5.941 -7.312 1 95.25 129 GLY A CA 1
ATOM 983 C C . GLY A 1 129 ? 9.602 4.719 -7.16 1 95.25 129 GLY A C 1
ATOM 984 O O . GLY A 1 129 ? 9.633 3.854 -8.039 1 95.25 129 GLY A O 1
ATOM 985 N N . GLU A 1 130 ? 10.375 4.516 -6.117 1 94.81 130 GLU A N 1
ATOM 986 C CA . GLU A 1 130 ? 11.312 3.424 -5.887 1 94.81 130 GLU A CA 1
ATOM 987 C C . GLU A 1 130 ? 10.719 2.363 -4.965 1 94.81 130 GLU A C 1
ATOM 989 O O . GLU A 1 130 ? 11.344 1.959 -3.986 1 94.81 130 GLU A O 1
ATOM 994 N N . ARG A 1 131 ? 9.57 1.88 -5.324 1 97.5 131 ARG A N 1
ATOM 995 C CA . ARG A 1 131 ? 8.773 1.052 -4.422 1 97.5 131 ARG A CA 1
ATOM 996 C C . ARG A 1 131 ? 9.445 -0.299 -4.188 1 97.5 131 ARG A C 1
ATOM 998 O O . ARG A 1 131 ? 9.938 -0.924 -5.129 1 97.5 131 ARG A O 1
ATOM 1005 N N . GLN A 1 132 ? 9.453 -0.726 -2.924 1 98.31 132 GLN A N 1
ATOM 1006 C CA . GLN A 1 132 ? 9.781 -2.092 -2.527 1 98.31 132 GLN A CA 1
ATOM 1007 C C . GLN A 1 132 ? 8.57 -2.791 -1.92 1 98.31 132 GLN A C 1
ATOM 1009 O O . GLN A 1 132 ? 8.578 -4.012 -1.734 1 98.31 132 GLN A O 1
ATOM 1014 N N . LEU A 1 133 ? 7.574 -2.064 -1.585 1 98.81 133 LEU A N 1
ATOM 1015 C CA . LEU A 1 133 ? 6.297 -2.561 -1.088 1 98.81 133 LEU A CA 1
ATOM 1016 C C . LEU A 1 133 ? 5.137 -1.955 -1.873 1 98.81 133 LEU A C 1
ATOM 1018 O O . LEU A 1 133 ? 5.266 -0.868 -2.441 1 98.81 133 LEU A O 1
ATOM 1022 N N . PRO A 1 134 ? 4.023 -2.684 -1.981 1 98.75 134 PRO A N 1
ATOM 1023 C CA . PRO A 1 134 ? 2.906 -2.164 -2.777 1 98.75 134 PRO A CA 1
ATOM 1024 C C . PRO A 1 134 ? 2.131 -1.062 -2.059 1 98.75 134 PRO A C 1
ATOM 1026 O O . PRO A 1 134 ? 0.919 -1.185 -1.861 1 98.75 134 PRO A O 1
ATOM 1029 N N . ILE A 1 135 ? 2.797 -0.02 -1.764 1 98.62 135 ILE A N 1
ATOM 1030 C CA . ILE A 1 135 ? 2.283 1.175 -1.102 1 98.62 135 ILE A CA 1
ATOM 1031 C C . ILE A 1 135 ? 2.193 2.322 -2.104 1 98.62 135 ILE A C 1
ATOM 1033 O O . ILE A 1 135 ? 3.102 2.518 -2.916 1 98.62 135 ILE A O 1
ATOM 1037 N N . ALA A 1 136 ? 1.146 3.018 -2.07 1 98.38 136 ALA A N 1
ATOM 1038 C CA . ALA A 1 136 ? 0.998 4.188 -2.932 1 98.38 136 ALA A CA 1
ATOM 1039 C C . ALA A 1 136 ? 0.324 5.336 -2.188 1 98.38 136 ALA A C 1
ATOM 1041 O O . ALA A 1 136 ? -0.618 5.117 -1.422 1 98.38 136 ALA A O 1
ATOM 1042 N N . PRO A 1 137 ? 0.747 6.523 -2.436 1 98.75 137 PRO A N 1
ATOM 1043 C CA . PRO A 1 137 ? 0.076 7.676 -1.827 1 98.75 137 PRO A CA 1
ATOM 1044 C C . PRO A 1 137 ? -1.258 8 -2.494 1 98.75 137 PRO A C 1
ATOM 1046 O O . PRO A 1 137 ? -1.437 7.738 -3.688 1 98.75 137 PRO A O 1
ATOM 1049 N N . ASP A 1 138 ? -2.135 8.547 -1.719 1 98.5 138 ASP A N 1
ATOM 1050 C CA . ASP A 1 138 ? -3.402 9.055 -2.234 1 98.5 138 ASP A CA 1
ATOM 1051 C C . ASP A 1 138 ? -3.246 10.477 -2.77 1 98.5 138 ASP A C 1
ATOM 1053 O O . ASP A 1 138 ? -3.924 10.867 -3.721 1 98.5 138 ASP A O 1
ATOM 1057 N N . TYR A 1 139 ? -2.391 11.234 -2.121 1 98.75 139 TYR A N 1
ATOM 1058 C CA . TYR A 1 139 ? -2.117 12.617 -2.475 1 98.75 139 TYR A CA 1
ATOM 1059 C C . TYR A 1 139 ? -0.618 12.875 -2.572 1 98.75 139 TYR A C 1
ATOM 1061 O O . TYR A 1 139 ? 0.146 12.453 -1.7 1 98.75 139 TYR A O 1
ATOM 1069 N N . ILE A 1 140 ? -0.258 13.531 -3.666 1 98.69 140 ILE A N 1
ATOM 1070 C CA . ILE A 1 140 ? 1.166 13.758 -3.891 1 98.69 140 ILE A CA 1
ATOM 1071 C C . ILE A 1 140 ? 1.397 15.211 -4.316 1 98.69 140 ILE A C 1
ATOM 1073 O O . ILE A 1 140 ? 0.624 15.766 -5.098 1 98.69 140 ILE A O 1
ATOM 1077 N N . GLY A 1 141 ? 2.432 15.812 -3.715 1 98.56 141 GLY A N 1
ATOM 1078 C CA . GLY A 1 141 ? 2.893 17.047 -4.32 1 98.56 141 GLY A CA 1
ATOM 1079 C C . GLY A 1 141 ? 3.42 16.859 -5.73 1 98.56 141 GLY A C 1
ATOM 1080 O O . GLY A 1 141 ? 2.859 17.406 -6.684 1 98.56 141 GLY A O 1
ATOM 1081 N N . GLU A 1 142 ? 4.473 16.031 -5.781 1 98 142 GLU A N 1
ATOM 1082 C CA . GLU A 1 142 ? 5.055 15.758 -7.0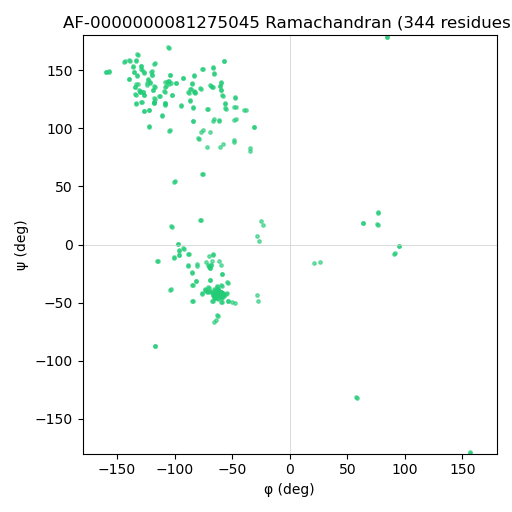9 1 98 142 GLU A CA 1
ATOM 1083 C C . GLU A 1 142 ? 5.828 14.445 -7.09 1 98 142 GLU A C 1
ATOM 1085 O O . GLU A 1 142 ? 6.379 14.047 -6.062 1 98 142 GLU A O 1
ATOM 1090 N N . ARG A 1 143 ? 5.855 13.766 -8.258 1 97.81 143 ARG A N 1
ATOM 1091 C CA . ARG A 1 143 ? 6.762 12.641 -8.469 1 97.81 143 ARG A CA 1
ATOM 1092 C C . ARG A 1 143 ? 8.125 13.117 -8.961 1 97.81 143 ARG A C 1
ATOM 1094 O O . ARG A 1 143 ? 8.211 13.852 -9.945 1 97.81 143 ARG A O 1
ATOM 1101 N N . ILE A 1 144 ? 9.141 12.758 -8.242 1 95.75 144 ILE A N 1
ATOM 1102 C CA . ILE A 1 144 ? 10.484 13.227 -8.586 1 95.75 144 ILE A CA 1
ATOM 1103 C C . ILE A 1 144 ? 11.461 12.062 -8.555 1 95.75 144 ILE A C 1
ATOM 1105 O O . ILE A 1 144 ? 11.609 11.391 -7.531 1 95.75 144 ILE A O 1
ATOM 1109 N N . ALA A 1 145 ? 12.086 11.812 -9.625 1 93 145 ALA A N 1
ATOM 1110 C CA . ALA A 1 145 ? 13.156 10.82 -9.672 1 93 145 ALA A CA 1
ATOM 1111 C C . ALA A 1 145 ? 14.477 11.406 -9.188 1 93 145 ALA A C 1
ATOM 1113 O O . ALA A 1 145 ? 14.844 12.523 -9.555 1 93 145 ALA A O 1
ATOM 1114 N N . LEU A 1 146 ? 15.125 10.695 -8.289 1 91.88 146 LEU A N 1
ATOM 1115 C CA . LEU A 1 146 ? 16.438 11.094 -7.809 1 91.88 146 LEU A CA 1
ATOM 1116 C C . LEU A 1 146 ? 17.484 10.047 -8.164 1 91.88 146 LEU A C 1
ATOM 1118 O O . LEU A 1 146 ? 17.172 8.867 -8.328 1 91.88 146 LEU A O 1
ATOM 1122 N N . ALA A 1 147 ? 18.625 10.539 -8.203 1 89.81 147 ALA A N 1
ATOM 1123 C CA . ALA A 1 147 ? 19.734 9.594 -8.359 1 89.81 147 ALA A CA 1
ATOM 1124 C C . ALA A 1 147 ? 19.875 8.711 -7.129 1 89.81 147 ALA A C 1
ATOM 1126 O O . ALA A 1 147 ? 19.484 9.102 -6.027 1 89.81 147 ALA A O 1
ATOM 1127 N N . ALA A 1 148 ? 20.406 7.496 -7.336 1 86.5 148 ALA A N 1
ATOM 1128 C CA . ALA A 1 148 ? 20.516 6.496 -6.277 1 86.5 148 ALA A CA 1
ATOM 1129 C C . ALA A 1 148 ? 21.344 7.027 -5.105 1 86.5 148 ALA A C 1
ATOM 1131 O O . ALA A 1 148 ? 21.125 6.633 -3.959 1 86.5 148 ALA A O 1
ATOM 1132 N N . ASP A 1 149 ? 22.172 7.93 -5.355 1 90.5 149 ASP A N 1
ATOM 1133 C CA . ASP A 1 149 ? 23.094 8.43 -4.336 1 90.5 149 ASP A CA 1
ATOM 1134 C C . ASP A 1 149 ? 22.641 9.781 -3.799 1 90.5 149 ASP A C 1
ATOM 1136 O O . ASP A 1 149 ? 23.391 10.469 -3.107 1 90.5 149 ASP A O 1
ATOM 1140 N N . GLU A 1 150 ? 21.406 10.062 -4.086 1 92.25 150 GLU A N 1
ATOM 1141 C CA . GLU A 1 150 ? 20.875 11.344 -3.639 1 92.25 150 GLU A CA 1
ATOM 1142 C C . GLU A 1 150 ? 19.688 11.156 -2.713 1 92.25 150 GLU A C 1
ATOM 1144 O O . GLU A 1 150 ? 18.922 10.195 -2.859 1 92.25 150 GLU A O 1
ATOM 1149 N N . SER A 1 151 ? 19.609 12.062 -1.776 1 92.81 151 SER A N 1
ATOM 1150 C CA . SER A 1 151 ? 18.438 12.102 -0.891 1 92.81 151 SER A CA 1
ATOM 1151 C C . SER A 1 151 ? 17.844 13.508 -0.822 1 92.81 151 SER A C 1
ATOM 1153 O O . SER A 1 151 ? 18.516 14.484 -1.162 1 92.81 151 SER A O 1
ATOM 1155 N N . LEU A 1 152 ? 16.594 13.547 -0.543 1 94.31 152 LEU A N 1
ATOM 1156 C CA . LEU A 1 152 ? 15.898 14.805 -0.286 1 94.31 152 LEU A CA 1
ATOM 1157 C C . LEU A 1 152 ? 15.672 15.008 1.208 1 94.31 152 LEU A C 1
ATOM 1159 O O . LEU A 1 152 ? 15.164 14.109 1.889 1 94.31 152 LEU A O 1
ATOM 1163 N N . VAL A 1 153 ? 16.062 16.156 1.703 1 95.12 153 VAL A N 1
ATOM 1164 C CA . VAL A 1 153 ? 15.914 16.469 3.119 1 95.12 153 VAL A CA 1
ATOM 1165 C C . VAL A 1 153 ? 14.992 17.672 3.287 1 95.12 153 VAL A C 1
ATOM 1167 O O . VAL A 1 153 ? 15.234 18.734 2.703 1 95.12 153 VAL A O 1
ATOM 1170 N N . LEU A 1 154 ? 13.938 17.516 4.004 1 97 154 LEU A N 1
ATOM 1171 C CA . LEU A 1 154 ? 13.016 18.609 4.293 1 97 154 LEU A CA 1
ATOM 1172 C C . LEU A 1 154 ? 13.492 19.422 5.5 1 97 154 LEU A C 1
ATOM 1174 O O . LEU A 1 154 ? 13.93 18.844 6.5 1 97 154 LEU A O 1
ATOM 1178 N N . ARG A 1 155 ? 13.367 20.672 5.387 1 96.25 155 ARG A N 1
ATOM 1179 C CA . ARG A 1 155 ? 13.633 21.594 6.492 1 96.25 155 ARG A CA 1
ATOM 1180 C C . ARG A 1 155 ? 12.445 22.516 6.719 1 96.25 155 ARG A C 1
ATOM 1182 O O . ARG A 1 155 ? 11.727 22.859 5.773 1 96.25 155 ARG A O 1
ATOM 1189 N N . GLN A 1 156 ? 12.266 22.875 7.902 1 96 156 GLN A N 1
ATOM 1190 C CA . GLN A 1 156 ? 11.219 23.828 8.273 1 96 156 GLN A CA 1
ATOM 1191 C C . GLN A 1 156 ? 11.82 25.094 8.883 1 96 156 GLN A C 1
ATOM 1193 O O . GLN A 1 156 ? 12.688 25.016 9.758 1 96 156 GLN A O 1
ATOM 1198 N N . GLU A 1 157 ? 11.406 26.156 8.266 1 93.38 157 GLU A N 1
ATOM 1199 C CA . GLU A 1 157 ? 11.734 27.438 8.859 1 93.38 157 GLU A CA 1
ATOM 1200 C C . GLU A 1 157 ? 10.492 28.109 9.453 1 93.38 157 GLU A C 1
ATOM 1202 O O . GLU A 1 157 ? 9.445 28.156 8.812 1 93.38 157 GLU A O 1
ATOM 1207 N N . GLY A 1 158 ? 10.609 28.562 10.633 1 90.81 158 GLY A N 1
ATOM 1208 C CA . GLY A 1 158 ? 9.453 29.156 11.289 1 90.81 158 GLY A CA 1
ATOM 1209 C C . GLY A 1 158 ? 8.555 28.141 11.953 1 90.81 158 GLY A C 1
ATOM 1210 O O . GLY A 1 158 ? 8.898 26.969 12.047 1 90.81 158 GLY A O 1
ATOM 1211 N N . GLU A 1 159 ? 7.492 28.656 12.602 1 82 159 GLU A N 1
ATOM 1212 C CA . GLU A 1 159 ? 6.559 27.797 13.312 1 82 159 GLU A CA 1
ATOM 1213 C C . GLU A 1 159 ? 5.113 28.156 13.008 1 82 159 GLU A C 1
ATOM 1215 O O . GLU A 1 159 ? 4.832 29.266 12.539 1 82 159 GLU A O 1
ATOM 1220 N N . GLY A 1 160 ? 4.297 27.172 13.242 1 77.5 160 GLY A N 1
ATOM 1221 C CA . GLY A 1 160 ? 2.879 27.422 13.055 1 77.5 160 GLY A CA 1
ATOM 1222 C C . GLY A 1 160 ? 2.531 27.875 11.648 1 77.5 160 GLY A C 1
ATOM 1223 O O . GLY A 1 160 ? 2.961 27.25 10.672 1 77.5 160 GLY A O 1
ATOM 1224 N N . ALA A 1 161 ? 1.722 28.969 11.555 1 79.12 161 ALA A N 1
ATOM 1225 C CA . ALA A 1 161 ? 1.213 29.484 10.289 1 79.12 161 ALA A CA 1
ATOM 1226 C C . ALA A 1 161 ? 2.336 30.078 9.453 1 79.12 161 ALA A C 1
ATOM 1228 O O . ALA A 1 161 ? 2.199 30.234 8.234 1 79.12 161 ALA A O 1
ATOM 1229 N N . SER A 1 162 ? 3.467 30.375 10.047 1 88.31 162 SER A N 1
ATOM 1230 C CA . SER A 1 162 ? 4.574 31 9.328 1 88.31 162 SER A CA 1
ATOM 1231 C C . SER A 1 162 ? 5.602 29.953 8.883 1 88.31 162 SER A C 1
ATOM 1233 O O . SER A 1 162 ? 6.613 30.312 8.266 1 88.31 162 SER A O 1
ATOM 1235 N N . ALA A 1 163 ? 5.309 28.703 9.211 1 91.44 163 ALA A N 1
ATOM 1236 C CA . ALA A 1 163 ? 6.242 27.656 8.828 1 91.44 163 ALA A CA 1
ATOM 1237 C C . ALA A 1 163 ? 6.43 27.609 7.312 1 91.44 163 ALA A C 1
ATOM 1239 O O . ALA A 1 163 ? 5.469 27.766 6.559 1 91.44 163 ALA A O 1
ATOM 1240 N N . ARG A 1 164 ? 7.672 27.547 6.891 1 95.12 164 ARG A N 1
ATOM 1241 C CA . ARG A 1 164 ? 8.023 27.375 5.484 1 95.12 164 ARG A CA 1
ATOM 1242 C C . ARG A 1 164 ? 8.914 26.156 5.281 1 95.12 164 ARG A C 1
ATOM 1244 O O . ARG A 1 164 ? 9.836 25.922 6.062 1 95.12 164 ARG A O 1
ATOM 1251 N N . PHE A 1 165 ? 8.562 25.438 4.227 1 97.12 165 PHE A N 1
ATOM 1252 C CA . PHE A 1 165 ? 9.289 24.203 3.965 1 97.12 165 PHE A CA 1
ATOM 1253 C C . PHE A 1 165 ? 10.281 24.391 2.824 1 97.12 165 PHE A C 1
ATOM 1255 O O . PHE A 1 165 ? 9.984 25.062 1.838 1 97.12 165 PHE A O 1
ATOM 1262 N N . THR A 1 166 ? 11.43 23.828 2.988 1 96.81 166 THR A N 1
ATOM 1263 C CA . THR A 1 166 ? 12.422 23.781 1.919 1 96.81 166 THR A CA 1
ATOM 1264 C C . THR A 1 166 ? 13.008 22.391 1.783 1 96.81 166 THR A C 1
ATOM 1266 O O . THR A 1 166 ? 13.25 21.703 2.783 1 96.81 166 THR A O 1
ATOM 1269 N N . PHE A 1 167 ? 13.164 21.984 0.544 1 96.5 167 PHE A N 1
ATOM 1270 C CA . PHE A 1 167 ? 13.883 20.75 0.283 1 96.5 167 PHE A CA 1
ATOM 1271 C C . PHE A 1 167 ? 15.328 21.031 -0.109 1 96.5 167 PHE A C 1
ATOM 1273 O O . PHE A 1 167 ? 15.594 21.969 -0.867 1 96.5 167 PHE A O 1
ATOM 1280 N N . THR A 1 168 ? 16.188 20.266 0.384 1 94.56 168 THR A N 1
ATOM 1281 C CA . THR A 1 168 ? 17.578 20.266 -0.093 1 94.56 168 THR A CA 1
ATOM 1282 C C . THR A 1 168 ? 17.984 18.859 -0.554 1 94.56 168 THR A C 1
ATOM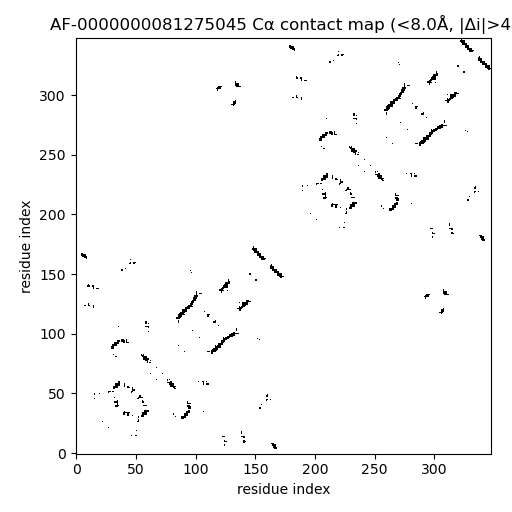 1284 O O . THR A 1 168 ? 17.547 17.859 0.021 1 94.56 168 THR A O 1
ATOM 1287 N N . ARG A 1 169 ? 18.719 18.812 -1.563 1 92.56 169 ARG A N 1
ATOM 1288 C CA . ARG A 1 169 ? 19.281 17.562 -2.023 1 92.56 169 ARG A CA 1
ATOM 1289 C C . ARG A 1 169 ? 20.625 17.281 -1.344 1 92.56 169 ARG A C 1
ATOM 1291 O O . ARG A 1 169 ? 21.453 18.188 -1.209 1 92.56 169 ARG A O 1
ATOM 1298 N N . GLU A 1 170 ? 20.75 16.078 -0.832 1 92.62 170 GLU A N 1
ATOM 1299 C CA . GLU A 1 170 ? 22 15.68 -0.175 1 92.62 170 GLU A CA 1
ATOM 1300 C C . GLU A 1 170 ? 22.469 14.312 -0.65 1 92.62 170 GLU A C 1
ATOM 1302 O O . GLU A 1 170 ? 21.656 13.477 -1.046 1 92.62 170 GLU A O 1
ATOM 1307 N N . PRO A 1 171 ? 23.828 14.164 -0.713 1 89.62 171 PRO A N 1
ATOM 1308 C CA . PRO A 1 171 ? 24.297 12.805 -1 1 89.62 171 PRO A CA 1
ATOM 1309 C C . PRO A 1 171 ? 23.859 11.789 0.05 1 89.62 171 PRO A C 1
ATOM 1311 O O . PRO A 1 171 ? 23.766 12.125 1.234 1 89.62 171 PRO A O 1
ATOM 1314 N N . LYS A 1 172 ? 23.391 10.578 -0.474 1 81.62 172 LYS A N 1
ATOM 1315 C CA . LYS A 1 172 ? 23.062 9.516 0.463 1 81.62 172 LYS A CA 1
ATOM 1316 C C . LYS A 1 172 ? 24.297 9.008 1.193 1 81.62 172 LYS A C 1
ATOM 1318 O O . LYS A 1 172 ? 25.359 8.836 0.584 1 81.62 172 LYS A O 1
ATOM 1323 N N . ALA A 1 173 ? 24.344 9.344 2.379 1 61.06 173 ALA A N 1
ATOM 1324 C CA . ALA A 1 173 ? 25.516 8.844 3.102 1 61.06 173 ALA A CA 1
ATOM 1325 C C . ALA A 1 173 ? 25.844 7.414 2.684 1 61.06 173 ALA A C 1
ATOM 1327 O O . ALA A 1 173 ? 24.938 6.59 2.502 1 61.06 173 ALA A O 1
ATOM 1328 N N . ALA A 1 174 ? 27.016 7.188 2.07 1 49.41 174 ALA A N 1
ATOM 1329 C CA . ALA A 1 174 ? 27.547 5.871 1.718 1 49.41 174 ALA A CA 1
ATOM 1330 C C . ALA A 1 174 ? 27.422 4.895 2.883 1 49.41 174 ALA A C 1
ATOM 1332 O O . ALA A 1 174 ? 27.578 5.277 4.043 1 49.41 174 ALA A O 1
ATOM 1333 N N . MET B 1 1 ? -29.672 -5.102 -18.328 1 34.94 1 MET B N 1
ATOM 1334 C CA . MET B 1 1 ? -28.297 -4.703 -18.594 1 34.94 1 MET B CA 1
ATOM 1335 C C . MET B 1 1 ? -27.344 -5.863 -18.359 1 34.94 1 MET B C 1
ATOM 1337 O O . MET B 1 1 ? -27.359 -6.484 -17.297 1 34.94 1 MET B O 1
ATOM 1341 N N . THR B 1 2 ? -26.984 -6.73 -19.234 1 43.03 2 THR B N 1
ATOM 1342 C CA . THR B 1 2 ? -26.297 -8.016 -19.172 1 43.03 2 THR B CA 1
ATOM 1343 C C . THR B 1 2 ? -25.047 -7.926 -18.312 1 43.03 2 THR B C 1
ATOM 1345 O O . THR B 1 2 ? -24.25 -7 -18.469 1 43.03 2 THR B O 1
ATOM 1348 N N . SER B 1 3 ? -25.125 -8.164 -17.078 1 52.16 3 SER B N 1
ATOM 1349 C CA . SER B 1 3 ? -24.016 -8.047 -16.141 1 52.16 3 SER B CA 1
ATOM 1350 C C . SER B 1 3 ? -22.688 -8.438 -16.781 1 52.16 3 SER B C 1
ATOM 1352 O O . SER B 1 3 ? -22.562 -9.539 -17.328 1 52.16 3 SER B O 1
ATOM 1354 N N . GLN B 1 4 ? -22.125 -7.617 -17.484 1 62.84 4 GLN B N 1
ATOM 1355 C CA . GLN B 1 4 ? -20.891 -7.855 -18.234 1 62.84 4 GLN B CA 1
ATOM 1356 C C . GLN B 1 4 ? -20 -8.867 -17.516 1 62.84 4 GLN B C 1
ATOM 1358 O O . GLN B 1 4 ? -19.672 -8.688 -16.344 1 62.84 4 GLN B O 1
ATOM 1363 N N . GLN B 1 5 ? -20.078 -10.117 -18.062 1 82.81 5 GLN B N 1
ATOM 1364 C CA . GLN B 1 5 ? -19.281 -11.234 -17.562 1 82.81 5 GLN B CA 1
ATOM 1365 C C . GLN B 1 5 ? -17.797 -10.898 -17.594 1 82.81 5 GLN B C 1
ATOM 1367 O O . GLN B 1 5 ? -17.297 -10.375 -18.594 1 82.81 5 GLN B O 1
ATOM 1372 N N . ILE B 1 6 ? -17.188 -10.859 -16.516 1 92.38 6 ILE B N 1
ATOM 1373 C CA . ILE B 1 6 ? -15.758 -10.633 -16.391 1 92.38 6 ILE B CA 1
ATOM 1374 C C . ILE B 1 6 ? -15 -11.875 -16.859 1 92.38 6 ILE B C 1
ATOM 1376 O O . ILE B 1 6 ? -15.219 -12.977 -16.359 1 92.38 6 ILE B O 1
ATOM 1380 N N . ASP B 1 7 ? -14.203 -11.766 -17.938 1 96.38 7 ASP B N 1
ATOM 1381 C CA . ASP B 1 7 ? -13.398 -12.867 -18.453 1 96.38 7 ASP B CA 1
ATOM 1382 C C . ASP B 1 7 ? -12.125 -13.055 -17.641 1 96.38 7 ASP B C 1
ATOM 1384 O O . ASP B 1 7 ? -11.078 -12.477 -17.953 1 96.38 7 ASP B O 1
ATOM 1388 N N . ALA B 1 8 ? -12.203 -13.883 -16.672 1 97.62 8 ALA B N 1
ATOM 1389 C CA . ALA B 1 8 ? -11.102 -14.109 -15.742 1 97.62 8 ALA B CA 1
ATOM 1390 C C . ALA B 1 8 ? -9.852 -14.602 -16.469 1 97.62 8 ALA B C 1
ATOM 1392 O O . ALA B 1 8 ? -8.727 -14.242 -16.109 1 97.62 8 ALA B O 1
ATOM 1393 N N . GLU B 1 9 ? -10.023 -15.375 -17.5 1 96.75 9 GLU B N 1
ATOM 1394 C CA . GLU B 1 9 ? -8.891 -15.914 -18.234 1 96.75 9 GLU B CA 1
ATOM 1395 C C . GLU B 1 9 ? -8.164 -14.82 -19.016 1 96.75 9 GLU B C 1
ATOM 1397 O O . GLU B 1 9 ? -6.93 -14.797 -19.062 1 96.75 9 GLU B O 1
ATOM 1402 N N . ALA B 1 10 ? -8.945 -13.977 -19.578 1 97.69 10 ALA B N 1
ATOM 1403 C CA . ALA B 1 10 ? -8.328 -12.852 -20.281 1 97.69 10 ALA B CA 1
ATOM 1404 C C . ALA B 1 10 ? -7.539 -11.969 -19.328 1 97.69 10 ALA B C 1
ATOM 1406 O O . ALA B 1 10 ? -6.453 -11.5 -19.656 1 97.69 10 ALA B O 1
ATOM 1407 N N . LEU B 1 11 ? -8.117 -11.742 -18.188 1 98.38 11 LEU B N 1
ATOM 1408 C CA . LEU B 1 11 ? -7.422 -10.961 -17.172 1 98.38 11 LEU B CA 1
ATOM 1409 C C . LEU B 1 11 ? -6.129 -11.656 -16.75 1 98.38 11 LEU B C 1
ATOM 1411 O O . LEU B 1 11 ? -5.09 -11.008 -16.594 1 98.38 11 LEU B O 1
ATOM 1415 N N . TYR B 1 12 ? -6.195 -12.977 -16.578 1 97.88 12 TYR B N 1
ATOM 1416 C CA . TYR B 1 12 ? -5.02 -13.758 -16.203 1 97.88 12 TYR B CA 1
ATOM 1417 C C . TYR B 1 12 ? -3.934 -13.648 -17.266 1 97.88 12 TYR B C 1
ATOM 1419 O O . TYR B 1 12 ? -2.764 -13.422 -16.938 1 97.88 12 TYR B O 1
ATOM 1427 N N . GLN B 1 13 ? -4.336 -13.742 -18.516 1 97.88 13 GLN B N 1
ATOM 1428 C CA . GLN B 1 13 ? -3.367 -13.664 -19.594 1 97.88 13 GLN B CA 1
ATOM 1429 C C . GLN B 1 13 ? -2.721 -12.281 -19.656 1 97.88 13 GLN B C 1
ATOM 1431 O O . GLN B 1 13 ? -1.532 -12.156 -19.953 1 97.88 13 GLN B O 1
ATOM 1436 N N . SER B 1 14 ? -3.566 -11.305 -19.406 1 98.19 14 SER B N 1
ATOM 1437 C CA . SER B 1 14 ? -3.021 -9.953 -19.344 1 98.19 14 SER B CA 1
ATOM 1438 C C . SER B 1 14 ? -1.982 -9.82 -18.234 1 98.19 14 SER B C 1
ATOM 1440 O O . SER B 1 14 ? -0.935 -9.203 -18.438 1 98.19 14 SER B O 1
ATOM 1442 N N . LEU B 1 15 ? -2.252 -10.367 -17.094 1 98.06 15 LEU B N 1
ATOM 1443 C CA . LEU B 1 15 ? -1.33 -10.352 -15.969 1 98.06 15 LEU B CA 1
ATOM 1444 C C . LEU B 1 15 ? -0.028 -11.062 -16.328 1 98.06 15 LEU B C 1
ATOM 1446 O O . LEU B 1 15 ? 1.059 -10.555 -16.031 1 98.06 15 LEU B O 1
ATOM 1450 N N . VAL B 1 16 ? -0.118 -12.203 -16.969 1 97.56 16 VAL B N 1
ATOM 1451 C CA . VAL B 1 16 ? 1.049 -12.984 -17.359 1 97.56 16 VAL B CA 1
ATOM 1452 C C . VAL B 1 16 ? 1.931 -12.148 -18.297 1 97.56 16 VAL B C 1
ATOM 1454 O O . VAL B 1 16 ? 3.154 -12.125 -18.141 1 97.56 16 VAL B O 1
ATOM 1457 N N . ALA B 1 17 ? 1.282 -11.484 -19.219 1 98.44 17 ALA B N 1
ATOM 1458 C CA . ALA B 1 17 ? 2.033 -10.672 -20.172 1 98.44 17 ALA B CA 1
ATOM 1459 C C . ALA B 1 17 ? 2.807 -9.562 -19.453 1 98.44 17 ALA B C 1
ATOM 1461 O O . ALA B 1 17 ? 3.971 -9.312 -19.781 1 98.44 17 ALA B O 1
ATOM 1462 N N . GLN B 1 18 ? 2.172 -8.914 -18.531 1 98.5 18 GLN B N 1
ATOM 1463 C CA . GLN B 1 18 ? 2.832 -7.875 -17.734 1 98.5 18 GLN B CA 1
ATOM 1464 C C . GLN B 1 18 ? 4.031 -8.438 -16.984 1 98.5 18 GLN B C 1
ATOM 1466 O O . GLN B 1 18 ? 5.105 -7.836 -16.969 1 98.5 18 GLN B O 1
ATOM 1471 N N . LEU B 1 19 ? 3.842 -9.555 -16.375 1 97.88 19 LEU B N 1
ATOM 1472 C CA . LEU B 1 19 ? 4.859 -10.148 -15.516 1 97.88 19 LEU B CA 1
ATOM 1473 C C . LEU B 1 19 ? 6.035 -10.664 -16.344 1 97.88 19 LEU B C 1
ATOM 1475 O O . LEU B 1 19 ? 7.188 -10.562 -15.914 1 97.88 19 LEU B O 1
ATOM 1479 N N . ARG B 1 20 ? 5.734 -11.203 -17.5 1 97.31 20 ARG B N 1
ATOM 1480 C CA . ARG B 1 20 ? 6.812 -11.617 -18.406 1 97.31 20 ARG B CA 1
ATOM 1481 C C . ARG B 1 20 ? 7.68 -10.422 -18.797 1 97.31 20 ARG B C 1
ATOM 1483 O O . ARG B 1 20 ? 8.906 -10.531 -18.828 1 97.31 20 ARG B O 1
ATOM 1490 N N . THR B 1 21 ? 7.023 -9.328 -19.094 1 97.44 21 THR B N 1
ATOM 1491 C CA . THR B 1 21 ? 7.754 -8.109 -19.422 1 97.44 21 THR B CA 1
ATOM 1492 C C . THR B 1 21 ? 8.602 -7.652 -18.234 1 97.44 21 THR B C 1
ATOM 1494 O O . THR B 1 21 ? 9.781 -7.332 -18.391 1 97.44 21 THR B O 1
ATOM 1497 N N . ARG B 1 22 ? 8.016 -7.641 -17.031 1 96.31 22 ARG B N 1
ATOM 1498 C CA . ARG B 1 22 ? 8.695 -7.199 -15.812 1 96.31 22 ARG B CA 1
ATOM 1499 C C . ARG B 1 22 ? 9.898 -8.094 -15.5 1 96.31 22 ARG B C 1
ATOM 1501 O O . ARG B 1 22 ? 10.938 -7.605 -15.062 1 96.31 22 ARG B O 1
ATOM 1508 N N . MET B 1 23 ? 9.766 -9.289 -15.711 1 94.31 23 MET B N 1
ATOM 1509 C CA . MET B 1 23 ? 10.773 -10.266 -15.289 1 94.31 23 MET B CA 1
ATOM 1510 C C . MET B 1 23 ? 11.789 -10.508 -16.406 1 94.31 23 MET B C 1
ATOM 1512 O O . MET B 1 23 ? 12.766 -11.242 -16.203 1 94.31 23 MET B O 1
ATOM 1516 N N . ALA B 1 24 ? 11.492 -9.883 -17.469 1 92.81 24 ALA B N 1
ATOM 1517 C CA . ALA B 1 24 ? 12.391 -10.086 -18.594 1 92.81 24 ALA B CA 1
ATOM 1518 C C . ALA B 1 24 ? 13.82 -9.688 -18.234 1 92.81 24 ALA B C 1
ATOM 1520 O O . ALA B 1 24 ? 14.047 -8.633 -17.625 1 92.81 24 ALA B O 1
ATOM 1521 N N . GLY B 1 25 ? 14.797 -10.477 -18.422 1 88.62 25 GLY B N 1
ATOM 1522 C CA . GLY B 1 25 ? 16.203 -10.172 -18.219 1 88.62 25 GLY B CA 1
ATOM 1523 C C . GLY B 1 25 ? 16.688 -10.508 -16.828 1 88.62 25 GLY B C 1
ATOM 1524 O O . GLY B 1 25 ? 17.859 -10.297 -16.5 1 88.62 25 GLY B O 1
ATOM 1525 N N . THR B 1 26 ? 15.812 -10.867 -15.969 1 86.94 26 THR B N 1
ATOM 1526 C CA . THR B 1 26 ? 16.219 -11.305 -14.641 1 86.94 26 THR B CA 1
ATOM 1527 C C . THR B 1 26 ? 16.031 -12.812 -14.492 1 86.94 26 THR B C 1
ATOM 1529 O O . THR B 1 26 ? 15.078 -13.383 -15.031 1 86.94 26 THR B O 1
ATOM 1532 N N . PRO B 1 27 ? 16.938 -13.367 -13.875 1 85.5 27 PRO B N 1
ATOM 1533 C CA . PRO B 1 27 ? 16.797 -14.812 -13.672 1 85.5 27 PRO B CA 1
ATOM 1534 C C . PRO B 1 27 ? 15.523 -15.172 -12.898 1 85.5 27 PRO B C 1
ATOM 1536 O O . PRO B 1 27 ? 15.133 -14.469 -11.969 1 85.5 27 PRO B O 1
ATOM 1539 N N . ALA B 1 28 ? 14.914 -16.219 -13.352 1 80.69 28 ALA B N 1
ATOM 1540 C CA . ALA B 1 28 ? 13.711 -16.719 -12.695 1 80.69 28 ALA B CA 1
ATOM 1541 C C . ALA B 1 28 ? 13.961 -16.953 -11.203 1 80.69 28 ALA B C 1
ATOM 1543 O O . ALA B 1 28 ? 13.062 -16.75 -10.383 1 80.69 28 ALA B O 1
ATOM 1544 N N . GLY B 1 29 ? 15.188 -17.344 -10.852 1 85.88 29 GLY B N 1
ATOM 1545 C CA . GLY B 1 29 ? 15.555 -17.625 -9.469 1 85.88 29 GLY B CA 1
ATOM 1546 C C . GLY B 1 29 ? 15.539 -16.391 -8.586 1 85.88 29 GLY B C 1
ATOM 1547 O O . GLY B 1 29 ? 15.57 -16.516 -7.355 1 85.88 29 GLY B O 1
ATOM 1548 N N . ASP B 1 30 ? 15.367 -15.273 -9.203 1 89.38 30 ASP B N 1
ATOM 1549 C CA . ASP B 1 30 ? 15.367 -14.023 -8.453 1 89.38 30 ASP B CA 1
ATOM 1550 C C . ASP B 1 30 ? 13.969 -13.688 -7.941 1 89.38 30 ASP B C 1
ATOM 1552 O O . ASP B 1 30 ? 13.805 -12.773 -7.137 1 89.38 30 ASP B O 1
ATOM 1556 N N . TRP B 1 31 ? 13.023 -14.5 -8.43 1 93.62 31 TRP B N 1
ATOM 1557 C CA . TRP B 1 31 ? 11.633 -14.195 -8.094 1 93.62 31 TRP B CA 1
ATOM 1558 C C . TRP B 1 31 ? 10.977 -15.375 -7.375 1 93.62 31 TRP B C 1
ATOM 1560 O O . TRP B 1 31 ? 11.273 -16.531 -7.672 1 93.62 31 TRP B O 1
ATOM 1570 N N . SER B 1 32 ? 10.234 -15.062 -6.418 1 96.38 32 SER B N 1
ATOM 1571 C CA . SER B 1 32 ? 9.297 -16 -5.824 1 96.38 32 SER B CA 1
ATOM 1572 C C . SER B 1 32 ? 7.859 -15.5 -5.934 1 96.38 32 SER B C 1
ATOM 1574 O O . SER B 1 32 ? 7.621 -14.289 -5.973 1 96.38 32 SER B O 1
ATOM 1576 N N . VAL B 1 33 ? 6.969 -16.438 -6.035 1 98.12 33 VAL B N 1
ATOM 1577 C CA . VAL B 1 33 ? 5.555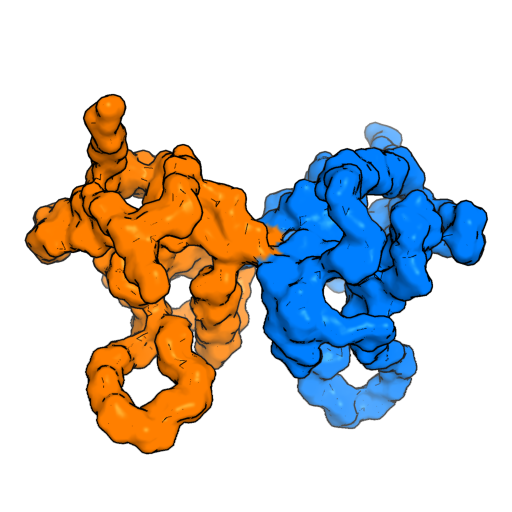 -16.078 -6.09 1 98.12 33 VAL B CA 1
ATOM 1578 C C . VAL B 1 33 ? 4.82 -16.672 -4.891 1 98.12 33 VAL B C 1
ATOM 1580 O O . VAL B 1 33 ? 5.078 -17.812 -4.504 1 98.12 33 VAL B O 1
ATOM 1583 N N . ALA B 1 34 ? 3.992 -15.938 -4.273 1 98.5 34 ALA B N 1
ATOM 1584 C CA . ALA B 1 34 ? 3.141 -16.391 -3.174 1 98.5 34 ALA B CA 1
ATOM 1585 C C . ALA B 1 34 ? 1.705 -15.906 -3.361 1 98.5 34 ALA B C 1
ATOM 1587 O O . ALA B 1 34 ? 1.468 -14.719 -3.621 1 98.5 34 ALA B O 1
ATOM 1588 N N . GLY B 1 35 ? 0.762 -16.812 -3.252 1 98.5 35 GLY B N 1
ATOM 1589 C CA . GLY B 1 35 ? -0.644 -16.484 -3.42 1 98.5 35 GLY B CA 1
ATOM 1590 C C . GLY B 1 35 ? -1.41 -16.453 -2.111 1 98.5 35 GLY B C 1
ATOM 1591 O O . GLY B 1 35 ? -1.182 -17.281 -1.232 1 98.5 35 GLY B O 1
ATOM 1592 N N . ILE B 1 36 ? -2.305 -15.492 -1.98 1 97.88 36 ILE B N 1
ATOM 1593 C CA . ILE B 1 36 ? -3.15 -15.383 -0.796 1 97.88 36 ILE B CA 1
ATOM 1594 C C . ILE B 1 36 ? -4.355 -16.312 -0.94 1 97.88 36 ILE B C 1
ATOM 1596 O O . ILE B 1 36 ? -5.047 -16.281 -1.961 1 97.88 36 ILE B O 1
ATOM 1600 N N . VAL B 1 37 ? -4.668 -17.109 0.089 1 95.31 37 VAL B N 1
ATOM 1601 C CA . VAL B 1 37 ? -5.754 -18.094 0.082 1 95.31 37 VAL B CA 1
ATOM 1602 C C . VAL B 1 37 ? -7.098 -17.375 0.024 1 95.31 37 VAL B C 1
ATOM 1604 O O . VAL B 1 37 ? -7.309 -16.391 0.726 1 95.31 37 VAL B O 1
ATOM 1607 N N . SER B 1 38 ? -7.938 -18.047 -0.937 1 92.81 38 SER B N 1
ATOM 1608 C CA . SER B 1 38 ? -7.844 -19.234 -1.762 1 92.81 38 SER B CA 1
ATOM 1609 C C . SER B 1 38 ? -7.547 -18.891 -3.217 1 92.81 38 SER B C 1
ATOM 1611 O O . SER B 1 38 ? -6.676 -19.5 -3.842 1 92.81 38 SER B O 1
ATOM 1613 N N . GLY B 1 39 ? -8.164 -17.781 -3.74 1 95.25 39 GLY B N 1
ATOM 1614 C CA . GLY B 1 39 ? -8.039 -17.453 -5.148 1 95.25 39 GLY B CA 1
ATOM 1615 C C . GLY B 1 39 ? -6.621 -17.109 -5.559 1 95.25 39 GLY B C 1
ATOM 1616 O O . GLY B 1 39 ? -6.152 -17.547 -6.609 1 95.25 39 GLY B O 1
ATOM 1617 N N . GLY B 1 40 ? -5.965 -16.391 -4.684 1 97.19 40 GLY B N 1
ATOM 1618 C CA . GLY B 1 40 ? -4.582 -16.047 -4.965 1 97.19 40 GLY B CA 1
ATOM 1619 C C . GLY B 1 40 ? -3.668 -17.25 -5.062 1 97.19 40 GLY B C 1
ATOM 1620 O O . GLY B 1 40 ? -2.715 -17.25 -5.84 1 97.19 40 GLY B O 1
ATOM 1621 N N . ALA B 1 41 ? -3.957 -18.234 -4.238 1 95.75 41 ALA B N 1
ATOM 1622 C CA . ALA B 1 41 ? -3.154 -19.469 -4.262 1 95.75 41 ALA B CA 1
ATOM 1623 C C . ALA B 1 41 ? -3.312 -20.188 -5.59 1 95.75 41 ALA B C 1
ATOM 1625 O O . ALA B 1 41 ? -2.336 -20.703 -6.145 1 95.75 41 ALA B O 1
ATOM 1626 N N . TRP B 1 42 ? -4.539 -20.281 -6.09 1 96.12 42 TRP B N 1
ATOM 1627 C CA . TRP B 1 42 ? -4.785 -20.906 -7.383 1 96.12 42 TRP B CA 1
ATOM 1628 C C . TRP B 1 42 ? -4.035 -20.188 -8.492 1 96.12 42 TRP B C 1
ATOM 1630 O O . TRP B 1 42 ? -3.396 -20.812 -9.336 1 96.12 42 TRP B O 1
ATOM 1640 N N . ILE B 1 43 ? -4.102 -18.891 -8.469 1 97.12 43 ILE B N 1
ATOM 1641 C CA . ILE B 1 43 ? -3.457 -18.062 -9.484 1 97.12 43 ILE B CA 1
ATOM 1642 C C . ILE B 1 43 ? -1.941 -18.234 -9.398 1 97.12 43 ILE B C 1
ATOM 1644 O O . ILE B 1 43 ? -1.27 -18.375 -10.422 1 97.12 43 ILE B O 1
ATOM 1648 N N . ALA B 1 44 ? -1.42 -18.188 -8.18 1 97.06 44 ALA B N 1
ATOM 1649 C CA . ALA B 1 44 ? 0.02 -18.344 -7.984 1 97.06 44 ALA B CA 1
ATOM 1650 C C . ALA B 1 44 ? 0.519 -19.672 -8.555 1 97.06 44 ALA B C 1
ATOM 1652 O O . ALA B 1 44 ? 1.581 -19.719 -9.18 1 97.06 44 ALA B O 1
ATOM 1653 N N . ALA B 1 45 ? -0.197 -20.688 -8.336 1 95.94 45 ALA B N 1
ATOM 1654 C CA . ALA B 1 45 ? 0.176 -22.016 -8.852 1 95.94 45 ALA B CA 1
ATOM 1655 C C . ALA B 1 45 ? 0.273 -22 -10.375 1 95.94 45 ALA B C 1
ATOM 1657 O O . ALA B 1 45 ? 1.257 -22.469 -10.938 1 95.94 45 ALA B O 1
ATOM 1658 N N . ARG B 1 46 ? -0.696 -21.5 -10.992 1 96.31 46 ARG B N 1
ATOM 1659 C CA . ARG B 1 46 ? -0.685 -21.453 -12.453 1 96.31 46 ARG B CA 1
ATOM 1660 C C . ARG B 1 46 ? 0.4 -20.516 -12.969 1 96.31 46 ARG B C 1
ATOM 1662 O O . ARG B 1 46 ? 1.069 -20.812 -13.953 1 96.31 46 ARG B O 1
ATOM 1669 N N . LEU B 1 47 ? 0.546 -19.359 -12.305 1 96 47 LEU B N 1
ATOM 1670 C CA . LEU B 1 47 ? 1.579 -18.406 -12.688 1 96 47 LEU B CA 1
ATOM 1671 C C . LEU B 1 47 ? 2.961 -19.047 -12.641 1 96 47 LEU B C 1
ATOM 1673 O O . LEU B 1 47 ? 3.797 -18.797 -13.508 1 96 47 LEU B O 1
ATOM 1677 N N . ALA B 1 48 ? 3.193 -19.781 -11.578 1 95 48 ALA B N 1
ATOM 1678 C CA . ALA B 1 48 ? 4.492 -20.438 -11.453 1 95 48 ALA B CA 1
ATOM 1679 C C . ALA B 1 48 ? 4.789 -21.297 -12.68 1 95 48 ALA B C 1
ATOM 1681 O O . ALA B 1 48 ? 5.898 -21.266 -13.219 1 95 48 ALA B O 1
ATOM 1682 N N . LEU B 1 49 ? 3.816 -22 -13.148 1 93.94 49 LEU B N 1
ATOM 1683 C CA . LEU B 1 49 ? 3.967 -22.844 -14.328 1 93.94 49 LEU B CA 1
ATOM 1684 C C . LEU B 1 49 ? 4.195 -22 -15.57 1 93.94 49 LEU B C 1
ATOM 1686 O O . LEU B 1 49 ? 5.141 -22.234 -16.328 1 93.94 49 LEU B O 1
ATOM 1690 N N . ASP B 1 50 ? 3.369 -21.016 -15.742 1 94.5 50 ASP B N 1
ATOM 1691 C CA . ASP B 1 50 ? 3.373 -20.219 -16.969 1 94.5 50 ASP B CA 1
ATOM 1692 C C . ASP B 1 50 ? 4.633 -19.375 -17.062 1 94.5 50 ASP B C 1
ATOM 1694 O O . ASP B 1 50 ? 5.102 -19.062 -18.156 1 94.5 50 ASP B O 1
ATOM 1698 N N . LEU B 1 51 ? 5.172 -18.969 -15.883 1 94.12 51 LEU B N 1
ATOM 1699 C CA . LEU B 1 51 ? 6.348 -18.094 -15.875 1 94.12 51 LEU B CA 1
ATOM 1700 C C . LEU B 1 51 ? 7.625 -18.922 -15.719 1 94.12 51 LEU B C 1
ATOM 1702 O O . LEU B 1 51 ? 8.727 -18.359 -15.719 1 94.12 51 LEU B O 1
ATOM 1706 N N . GLY B 1 52 ? 7.457 -20.203 -15.523 1 91.25 52 GLY B N 1
ATOM 1707 C CA . GLY B 1 52 ? 8.602 -21.094 -15.398 1 91.25 52 GLY B CA 1
ATOM 1708 C C . GLY B 1 52 ? 9.281 -21 -14.047 1 91.25 52 GLY B C 1
ATOM 1709 O O . GLY B 1 52 ? 10.508 -21.141 -13.945 1 91.25 52 GLY B O 1
ATOM 1710 N N . LEU B 1 53 ? 8.547 -20.641 -13.039 1 91.31 53 LEU B N 1
ATOM 1711 C CA . LEU B 1 53 ? 9.086 -20.594 -11.68 1 91.31 53 LEU B CA 1
ATOM 1712 C C . LEU B 1 53 ? 9.047 -21.969 -11.031 1 91.31 53 LEU B C 1
ATOM 1714 O O . LEU B 1 53 ? 8.109 -22.75 -11.258 1 91.31 53 LEU B O 1
ATOM 1718 N N . ARG B 1 54 ? 10.016 -22.281 -10.219 1 84.94 54 ARG B N 1
ATOM 1719 C CA . ARG B 1 54 ? 10.188 -23.625 -9.672 1 84.94 54 ARG B CA 1
ATOM 1720 C C . ARG B 1 54 ? 9.141 -23.922 -8.602 1 84.94 54 ARG B C 1
ATOM 1722 O O . ARG B 1 54 ? 8.703 -25.062 -8.438 1 84.94 54 ARG B O 1
ATOM 1729 N N . GLU B 1 55 ? 8.867 -22.938 -7.824 1 91.25 55 GLU B N 1
ATOM 1730 C CA . GLU B 1 55 ? 7.988 -23.125 -6.672 1 91.25 55 GLU B CA 1
ATOM 1731 C C . GLU B 1 55 ? 7.105 -21.906 -6.453 1 91.25 55 GLU B C 1
ATOM 1733 O O . GLU B 1 55 ? 7.336 -20.844 -7.047 1 91.25 55 GLU B O 1
ATOM 1738 N N . TYR B 1 56 ? 6.008 -22.172 -5.77 1 95.81 56 TYR B N 1
ATOM 1739 C CA . TYR B 1 56 ? 5.133 -21.094 -5.316 1 95.81 56 TYR B CA 1
ATOM 1740 C C . TYR B 1 56 ? 4.711 -21.312 -3.869 1 95.81 56 TYR B C 1
ATOM 1742 O O . TYR B 1 56 ? 4.648 -22.438 -3.395 1 95.81 56 TYR B O 1
ATOM 1750 N N . GLY B 1 57 ? 4.516 -20.203 -3.191 1 97.56 57 GLY B N 1
ATOM 1751 C CA . GLY B 1 57 ? 4.047 -20.266 -1.815 1 97.56 57 GLY B CA 1
ATOM 1752 C C . GLY B 1 57 ? 2.59 -19.891 -1.662 1 97.56 57 GLY B C 1
ATOM 1753 O O . GLY B 1 57 ? 1.952 -19.453 -2.623 1 97.56 57 GLY B O 1
ATOM 1754 N N . ILE B 1 58 ? 2.141 -20.172 -0.457 1 97.69 58 ILE B N 1
ATOM 1755 C CA . ILE B 1 58 ? 0.771 -19.844 -0.076 1 97.69 58 ILE B CA 1
ATOM 1756 C C . ILE B 1 58 ? 0.776 -19.031 1.215 1 97.69 58 ILE B C 1
ATOM 1758 O O . ILE B 1 58 ? 1.46 -19.375 2.178 1 97.69 58 ILE B O 1
ATOM 1762 N N . VAL B 1 59 ? 0.079 -17.891 1.173 1 97.44 59 VAL B N 1
ATOM 1763 C CA . VAL B 1 59 ? -0.08 -17.062 2.359 1 97.44 59 VAL B CA 1
ATOM 1764 C C . VAL B 1 59 ? -1.515 -17.156 2.873 1 97.44 59 VAL B C 1
ATOM 1766 O O . VAL B 1 59 ? -2.465 -16.875 2.137 1 97.44 59 VAL B O 1
ATOM 1769 N N . ASN B 1 60 ? -1.67 -17.562 4.07 1 95.69 60 ASN B N 1
ATOM 1770 C CA . ASN B 1 60 ? -2.973 -17.656 4.723 1 95.69 60 ASN B CA 1
ATOM 1771 C C . ASN B 1 60 ? -3.115 -16.625 5.836 1 95.69 60 ASN B C 1
ATOM 1773 O O . ASN B 1 60 ? -2.471 -16.734 6.879 1 95.69 60 ASN B O 1
ATOM 1777 N N . VAL B 1 61 ? -3.982 -15.625 5.676 1 91.81 61 VAL B N 1
ATOM 1778 C CA . VAL B 1 61 ? -4.082 -14.492 6.598 1 91.81 61 VAL B CA 1
ATOM 1779 C C . VAL B 1 61 ? -5.195 -14.75 7.609 1 91.81 61 VAL B C 1
ATOM 1781 O O . VAL B 1 61 ? -5.445 -13.922 8.484 1 91.81 61 VAL B O 1
ATOM 1784 N N . ALA B 1 62 ? -6.07 -15.766 7.523 1 75 62 ALA B N 1
ATOM 1785 C CA . ALA B 1 62 ? -7.133 -16.078 8.477 1 75 62 ALA B CA 1
ATOM 1786 C C . ALA B 1 62 ? -6.566 -16.312 9.875 1 75 62 ALA B C 1
ATOM 1788 O O . ALA B 1 62 ? -7.2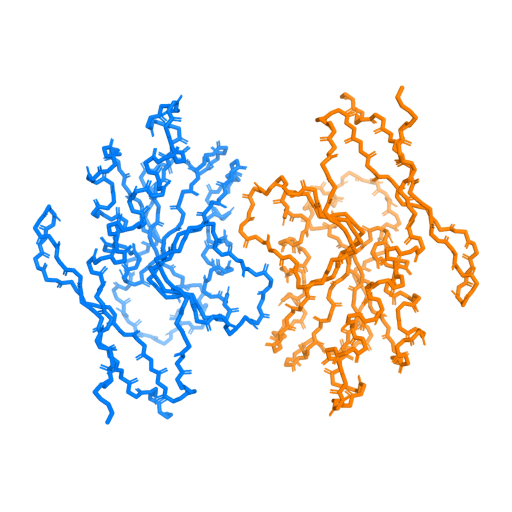38 -16.062 10.875 1 75 62 ALA B O 1
ATOM 1789 N N . LEU B 1 63 ? -5.387 -17.094 10.016 1 57.66 63 LEU B N 1
ATOM 1790 C CA . LEU B 1 63 ? -4.945 -17.625 11.297 1 57.66 63 LEU B CA 1
ATOM 1791 C C . LEU B 1 63 ? -4.398 -16.516 12.18 1 57.66 63 LEU B C 1
ATOM 1793 O O . LEU B 1 63 ? -4.055 -16.75 13.344 1 57.66 63 LEU B O 1
ATOM 1797 N N . HIS B 1 64 ? -4.082 -15.406 11.828 1 51.16 64 HIS B N 1
ATOM 1798 C CA . HIS B 1 64 ? -3.529 -14.492 12.82 1 51.16 64 HIS B CA 1
ATOM 1799 C C . HIS B 1 64 ? -4.578 -14.102 13.859 1 51.16 64 HIS B C 1
ATOM 1801 O O . HIS B 1 64 ? -4.324 -13.258 14.719 1 51.16 64 HIS B O 1
ATOM 1807 N N . ARG B 1 65 ? -5.828 -14.344 13.641 1 43.44 65 ARG B N 1
ATOM 1808 C CA . ARG B 1 65 ? -6.766 -13.961 14.688 1 43.44 65 ARG B CA 1
ATOM 1809 C C . ARG B 1 65 ? -6.605 -14.844 15.914 1 43.44 65 ARG B C 1
ATOM 1811 O O . ARG B 1 65 ? -6.594 -16.078 15.805 1 43.44 65 ARG B O 1
ATOM 1818 N N . ASP B 1 66 ? -5.883 -14.398 16.859 1 41.44 66 ASP B N 1
ATOM 1819 C CA . ASP B 1 66 ? -5.781 -14.977 18.203 1 41.44 66 ASP B CA 1
ATOM 1820 C C . ASP B 1 66 ? -7.066 -15.711 18.578 1 41.44 66 ASP B C 1
ATOM 1822 O O . ASP B 1 66 ? -7.043 -16.625 19.406 1 41.44 66 ASP B O 1
ATOM 1826 N N . ASP B 1 67 ? -8.172 -15 18.344 1 40.5 67 ASP B N 1
ATOM 1827 C CA . ASP B 1 67 ? -9.336 -15.578 19 1 40.5 67 ASP B CA 1
ATOM 1828 C C . ASP B 1 67 ? -9.617 -16.984 18.484 1 40.5 67 ASP B C 1
ATOM 1830 O O . ASP B 1 67 ? -10.578 -17.625 18.906 1 40.5 67 ASP B O 1
ATOM 1834 N N . TYR B 1 68 ? -9 -17.281 17.422 1 39.78 68 TYR B N 1
ATOM 1835 C CA . TYR B 1 68 ? -9.406 -18.578 16.906 1 39.78 68 TYR B CA 1
ATOM 1836 C C . TYR B 1 68 ? -8.695 -19.719 17.641 1 39.78 68 TYR B C 1
ATOM 1838 O O . TYR B 1 68 ? -8.906 -20.891 17.344 1 39.78 68 TYR B O 1
ATOM 1846 N N . ALA B 1 69 ? -7.582 -19.453 18.328 1 37.59 69 ALA B N 1
ATOM 1847 C CA . ALA B 1 69 ? -7.125 -20.625 19.078 1 37.59 69 ALA B CA 1
ATOM 1848 C C . ALA B 1 69 ? -8.266 -21.234 19.891 1 37.59 69 ALA B C 1
ATOM 1850 O O . ALA B 1 69 ? -8.203 -22.406 20.281 1 37.59 69 ALA B O 1
ATOM 1851 N N . LYS B 1 70 ? -8.977 -20.359 20.641 1 35.62 70 LYS B N 1
ATOM 1852 C CA . LYS B 1 70 ? -9.75 -21.094 21.625 1 35.62 70 LYS B CA 1
ATOM 1853 C C . LYS B 1 70 ? -10.812 -21.969 20.969 1 35.62 70 LYS B C 1
ATOM 1855 O O . LYS B 1 70 ? -11.258 -22.969 21.547 1 35.62 70 LYS B O 1
ATOM 1860 N N . LYS B 1 71 ? -11.875 -21.281 20.297 1 38.12 71 LYS B N 1
ATOM 1861 C CA . LYS B 1 71 ? -13.039 -22.141 20.094 1 38.12 71 LYS B CA 1
ATOM 1862 C C . LYS B 1 71 ? -12.797 -23.141 18.969 1 38.12 71 LYS B C 1
ATOM 1864 O O . LYS B 1 71 ? -12.242 -22.781 17.922 1 38.12 71 LYS B O 1
ATOM 1869 N N . GLY B 1 72 ? -12.414 -24.438 19.203 1 36.44 72 GLY B N 1
ATOM 1870 C CA . GLY B 1 72 ? -12.461 -25.75 18.578 1 36.44 72 GLY B CA 1
ATOM 1871 C C . GLY B 1 72 ? -12.656 -25.688 17.078 1 36.44 72 GLY B C 1
ATOM 1872 O O . GLY B 1 72 ? -13.102 -26.672 16.469 1 36.44 72 GLY B O 1
ATOM 1873 N N . LEU B 1 73 ? -13.062 -24.578 16.562 1 38.72 73 LEU B N 1
ATOM 1874 C CA . LEU B 1 73 ? -13.281 -24.75 15.133 1 38.72 73 LEU B CA 1
ATOM 1875 C C . LEU B 1 73 ? -12 -25.219 14.445 1 38.72 73 LEU B C 1
ATOM 1877 O O . LEU B 1 73 ? -10.984 -24.516 14.484 1 38.72 73 LEU B O 1
ATOM 1881 N N . HIS B 1 74 ? -11.68 -26.516 14.367 1 41.22 74 HIS B N 1
ATOM 1882 C CA . HIS B 1 74 ? -10.812 -27.312 13.5 1 41.22 74 HIS B CA 1
ATOM 1883 C C . HIS B 1 74 ? -10.656 -26.672 12.125 1 41.22 74 HIS B C 1
ATOM 1885 O O . HIS B 1 74 ? -10.391 -27.359 11.141 1 41.22 74 HIS B O 1
ATOM 1891 N N . ALA B 1 75 ? -11.211 -25.516 11.836 1 43 75 ALA B N 1
ATOM 1892 C CA . ALA B 1 75 ? -11.031 -25.266 10.406 1 43 75 ALA B CA 1
ATOM 1893 C C . ALA B 1 75 ? -9.586 -25.547 9.977 1 43 75 ALA B C 1
ATOM 1895 O O . ALA B 1 75 ? -8.641 -25.109 10.641 1 43 75 ALA B O 1
ATOM 1896 N N . GLN B 1 76 ? -9.188 -26.656 9.195 1 47.25 76 GLN B N 1
ATOM 1897 C CA . GLN B 1 76 ? -8.148 -27.125 8.281 1 47.25 76 GLN B CA 1
ATOM 1898 C C . GLN B 1 76 ? -7.426 -25.953 7.629 1 47.25 76 GLN B C 1
ATOM 1900 O O . GLN B 1 76 ? -7.141 -25.984 6.43 1 47.25 76 GLN B O 1
ATOM 1905 N N . ALA B 1 77 ? -7.574 -24.797 8.18 1 57.75 77 ALA B N 1
ATOM 1906 C CA . ALA B 1 77 ? -6.941 -23.766 7.379 1 57.75 77 ALA B CA 1
ATOM 1907 C C . ALA B 1 77 ? -5.438 -24 7.262 1 57.75 77 ALA B C 1
ATOM 1909 O O . ALA B 1 77 ? -4.754 -24.203 8.266 1 57.75 77 ALA B O 1
ATOM 1910 N N . GLN B 1 78 ? -4.988 -24.469 6.031 1 71.12 78 GLN B N 1
ATOM 1911 C CA . GLN B 1 78 ? -3.574 -24.656 5.734 1 71.12 78 GLN B CA 1
ATOM 1912 C C . GLN B 1 78 ? -2.762 -23.422 6.125 1 71.12 78 GLN B C 1
ATOM 1914 O O . GLN B 1 78 ? -3.15 -22.297 5.82 1 71.12 78 GLN B O 1
ATOM 1919 N N . PRO B 1 79 ? -1.836 -23.625 7.055 1 87.31 79 PRO B N 1
ATOM 1920 C CA . PRO B 1 79 ? -0.955 -22.516 7.426 1 87.31 79 PRO B CA 1
ATOM 1921 C C . PRO B 1 79 ? -0.185 -21.953 6.234 1 87.31 79 PRO B C 1
ATOM 1923 O O . PRO B 1 79 ? -0.143 -22.578 5.168 1 87.31 79 PRO B O 1
ATOM 1926 N N . THR B 1 80 ? 0.231 -20.766 6.387 1 94.69 80 THR B N 1
ATOM 1927 C CA . THR B 1 80 ? 1.149 -20.188 5.406 1 94.69 80 THR B CA 1
ATOM 1928 C C . THR B 1 80 ? 2.287 -21.156 5.105 1 94.69 80 THR B C 1
ATOM 1930 O O . THR B 1 80 ? 2.871 -21.75 6.02 1 94.69 80 THR B O 1
ATOM 1933 N N . THR B 1 81 ? 2.49 -21.453 3.838 1 96.06 81 THR B N 1
ATOM 1934 C CA . THR B 1 81 ? 3.551 -22.344 3.367 1 96.06 81 THR B CA 1
ATOM 1935 C C . THR B 1 81 ? 4.395 -21.656 2.299 1 96.06 81 THR B C 1
ATOM 1937 O O . THR B 1 81 ? 3.9 -21.344 1.21 1 96.06 81 THR B O 1
ATOM 1940 N N . LEU B 1 82 ? 5.645 -21.422 2.619 1 97.19 82 LEU B N 1
ATOM 1941 C CA . LEU B 1 82 ? 6.582 -20.75 1.726 1 97.19 82 LEU B CA 1
ATOM 1942 C C . LEU B 1 82 ? 7.797 -21.625 1.452 1 97.19 82 LEU B C 1
ATOM 1944 O O . LEU B 1 82 ? 8.711 -21.719 2.279 1 97.19 82 LEU B O 1
ATOM 1948 N N . PRO B 1 83 ? 7.852 -22.266 0.349 1 96.69 83 PRO B N 1
ATOM 1949 C CA . PRO B 1 83 ? 8.953 -23.172 0.025 1 96.69 83 PRO B CA 1
ATOM 1950 C C . PRO B 1 83 ? 10.219 -22.438 -0.397 1 96.69 83 PRO B C 1
ATOM 1952 O O . PRO B 1 83 ? 10.977 -22.922 -1.242 1 96.69 83 PRO B O 1
ATOM 1955 N N . PHE B 1 84 ? 10.359 -21.172 -0.045 1 95.75 84 PHE B N 1
ATOM 1956 C CA . PHE B 1 84 ? 11.516 -20.312 -0.288 1 95.75 84 PHE B CA 1
ATOM 1957 C C . PHE B 1 84 ? 11.812 -19.453 0.927 1 95.75 84 PHE B C 1
ATOM 1959 O O . PHE B 1 84 ? 10.93 -19.219 1.758 1 95.75 84 PHE B O 1
ATOM 1966 N N . GLU B 1 85 ? 13.047 -19 1 1 95.69 85 GLU B N 1
ATOM 1967 C CA . GLU B 1 85 ? 13.406 -18.047 2.053 1 95.69 85 GLU B CA 1
ATOM 1968 C C . GLU B 1 85 ? 12.914 -16.641 1.727 1 95.69 85 GLU B C 1
ATOM 1970 O O . GLU B 1 85 ? 13.125 -16.156 0.617 1 95.69 85 GLU B O 1
ATOM 1975 N N . VAL B 1 86 ? 12.336 -15.992 2.648 1 97 86 VAL B N 1
ATOM 1976 C CA . VAL B 1 86 ? 11.742 -14.672 2.457 1 97 86 VAL B CA 1
ATOM 1977 C C . VAL B 1 86 ? 12.836 -13.609 2.529 1 97 86 VAL B C 1
ATOM 1979 O O . VAL B 1 86 ? 12.766 -12.586 1.834 1 97 86 VAL B O 1
ATOM 1982 N N . GLU B 1 87 ? 13.844 -13.891 3.312 1 97.38 87 GLU B N 1
ATOM 1983 C CA . GLU B 1 87 ? 14.914 -12.922 3.541 1 97.38 87 GLU B CA 1
ATOM 1984 C C . GLU B 1 87 ? 15.547 -12.484 2.227 1 97.38 87 GLU B C 1
ATOM 1986 O O . GLU B 1 87 ? 16.031 -13.312 1.453 1 97.38 87 GLU B O 1
ATOM 1991 N N . GLU B 1 88 ? 15.516 -11.18 1.951 1 96.31 88 GLU B N 1
ATOM 1992 C CA . GLU B 1 88 ? 16.172 -10.516 0.827 1 96.31 88 GLU B CA 1
ATOM 1993 C C . GLU B 1 88 ? 15.609 -11.008 -0.505 1 96.31 88 GLU B C 1
ATOM 1995 O O . GLU B 1 88 ? 16.25 -10.852 -1.548 1 96.31 88 GLU B O 1
ATOM 2000 N N . ARG B 1 89 ? 14.422 -11.633 -0.506 1 95.5 89 ARG B N 1
ATOM 2001 C CA . ARG B 1 89 ? 13.812 -12.172 -1.712 1 95.5 89 ARG B CA 1
ATOM 2002 C C . ARG B 1 89 ? 12.875 -11.156 -2.355 1 95.5 89 ARG B C 1
ATOM 2004 O O . ARG B 1 89 ? 12.188 -10.406 -1.657 1 95.5 89 ARG B O 1
ATOM 2011 N N . ARG B 1 90 ? 12.859 -11.141 -3.66 1 96.62 90 ARG B N 1
ATOM 2012 C CA . ARG B 1 90 ? 11.789 -10.445 -4.371 1 96.62 90 ARG B CA 1
ATOM 2013 C C . ARG B 1 90 ? 10.555 -11.336 -4.508 1 96.62 90 ARG B C 1
ATOM 2015 O O . ARG B 1 90 ? 10.617 -12.398 -5.125 1 96.62 90 ARG B O 1
ATOM 2022 N N . ILE B 1 91 ? 9.492 -10.961 -3.965 1 97.94 91 ILE B N 1
ATOM 2023 C CA . ILE B 1 91 ? 8.305 -11.805 -3.889 1 97.94 91 ILE B CA 1
ATOM 2024 C C . ILE B 1 91 ? 7.156 -11.156 -4.652 1 97.94 91 ILE B C 1
ATOM 2026 O O . ILE B 1 91 ? 6.828 -9.984 -4.414 1 97.94 91 ILE B O 1
ATOM 2030 N N . LEU B 1 92 ? 6.629 -11.859 -5.598 1 98.44 92 LEU B N 1
ATOM 2031 C CA . LEU B 1 92 ? 5.355 -11.508 -6.219 1 98.44 92 LEU B CA 1
ATOM 2032 C C . LEU B 1 92 ? 4.188 -12.047 -5.395 1 98.44 92 LEU B C 1
ATOM 2034 O O . LEU B 1 92 ? 3.936 -13.25 -5.375 1 98.44 92 LEU B O 1
ATOM 2038 N N . LEU B 1 93 ? 3.494 -11.195 -4.699 1 98.88 93 LEU B N 1
ATOM 2039 C CA . LEU B 1 93 ? 2.285 -11.531 -3.957 1 98.88 93 LEU B CA 1
ATOM 2040 C C . LEU B 1 93 ? 1.055 -11.445 -4.855 1 98.88 93 LEU B C 1
ATOM 2042 O O . LEU B 1 93 ? 0.893 -10.484 -5.605 1 98.88 93 LEU B O 1
ATOM 2046 N N . VAL B 1 94 ? 0.19 -12.477 -4.766 1 98.81 94 VAL B N 1
ATOM 2047 C CA . VAL B 1 94 ? -0.909 -12.562 -5.723 1 98.81 94 VAL B CA 1
ATOM 2048 C C . VAL B 1 94 ? -2.232 -12.711 -4.973 1 98.81 94 VAL B C 1
ATOM 2050 O O . VAL B 1 94 ? -2.336 -13.5 -4.031 1 98.81 94 VAL B O 1
ATOM 2053 N N . ASP B 1 95 ? -3.188 -11.938 -5.328 1 98.5 95 ASP B N 1
ATOM 2054 C CA . ASP B 1 95 ? -4.578 -12.086 -4.91 1 98.5 95 ASP B CA 1
ATOM 2055 C C . ASP B 1 95 ? -5.523 -11.984 -6.105 1 98.5 95 ASP B C 1
ATOM 2057 O O . ASP B 1 95 ? -5.117 -11.578 -7.195 1 98.5 95 ASP B O 1
ATOM 2061 N N . ASP B 1 96 ? -6.727 -12.445 -5.863 1 98.25 96 ASP B N 1
ATOM 2062 C CA . ASP B 1 96 ? -7.648 -12.359 -6.992 1 98.25 96 ASP B CA 1
ATOM 2063 C C . ASP B 1 96 ? -8.305 -10.984 -7.07 1 98.25 96 ASP B C 1
ATOM 2065 O O . ASP B 1 96 ? -8.328 -10.359 -8.133 1 98.25 96 ASP B O 1
ATOM 2069 N N . VAL B 1 97 ? -8.844 -10.477 -5.91 1 97.88 97 VAL B N 1
ATOM 2070 C CA . VAL B 1 97 ? -9.555 -9.203 -5.918 1 97.88 97 VAL B CA 1
ATOM 2071 C C . VAL B 1 97 ? -8.984 -8.289 -4.832 1 97.88 97 VAL B C 1
ATOM 2073 O O . VAL B 1 97 ? -8.914 -8.672 -3.662 1 97.88 97 VAL B O 1
ATOM 2076 N N . LEU B 1 98 ? -8.508 -7.105 -5.234 1 98.06 98 LEU B N 1
ATOM 2077 C CA . LEU B 1 98 ? -8.109 -6.055 -4.305 1 98.06 98 LEU B CA 1
ATOM 2078 C C . LEU B 1 98 ? -9.258 -5.082 -4.062 1 98.06 98 LEU B C 1
ATOM 2080 O O . LEU B 1 98 ? -9.789 -4.496 -5.008 1 98.06 98 LEU B O 1
ATOM 2084 N N . ALA B 1 99 ? -9.719 -4.93 -2.861 1 96.75 99 ALA B N 1
ATOM 2085 C CA . ALA B 1 99 ? -10.766 -3.986 -2.484 1 96.75 99 ALA B CA 1
ATOM 2086 C C . ALA B 1 99 ? -10.242 -2.947 -1.497 1 96.75 99 ALA B C 1
ATOM 2088 O O . ALA B 1 99 ? -9.688 -1.921 -1.901 1 96.75 99 ALA B O 1
ATOM 2089 N N . THR B 1 100 ? -10.258 -3.188 -0.165 1 97.31 100 THR B N 1
ATOM 2090 C CA . THR B 1 100 ? -9.938 -2.201 0.858 1 97.31 100 THR B CA 1
ATOM 2091 C C . THR B 1 100 ? -8.43 -2.141 1.092 1 97.31 100 THR B C 1
ATOM 2093 O O . THR B 1 100 ? -7.914 -1.15 1.617 1 97.31 100 THR B O 1
ATOM 2096 N N . GLY B 1 101 ? -7.723 -3.17 0.799 1 98.12 101 GLY B N 1
ATOM 2097 C CA . GLY B 1 101 ? -6.289 -3.27 1.031 1 98.12 101 GLY B CA 1
ATOM 2098 C C . GLY B 1 101 ? -5.945 -3.951 2.342 1 98.12 101 GLY B C 1
ATOM 2099 O O . GLY B 1 101 ? -4.773 -4.219 2.619 1 98.12 101 GLY B O 1
ATOM 2100 N N . ARG B 1 102 ? -6.934 -4.34 3.129 1 97.69 102 ARG B N 1
ATOM 2101 C CA . ARG B 1 102 ? -6.699 -4.883 4.465 1 97.69 102 ARG B CA 1
ATOM 2102 C C . ARG B 1 102 ? -6.113 -6.285 4.387 1 97.69 102 ARG B C 1
ATOM 2104 O O . ARG B 1 102 ? -5.223 -6.637 5.168 1 97.69 102 ARG B O 1
ATOM 2111 N N . THR B 1 103 ? -6.594 -7.129 3.451 1 97.25 103 THR B N 1
ATOM 2112 C CA . THR B 1 103 ? -6.047 -8.469 3.277 1 97.25 103 THR B CA 1
ATOM 2113 C C . THR B 1 103 ? -4.578 -8.398 2.861 1 97.25 103 THR B C 1
ATOM 2115 O O . THR B 1 103 ? -3.75 -9.156 3.369 1 97.25 103 THR B O 1
ATOM 2118 N N . ILE B 1 104 ? -4.266 -7.477 2.006 1 98.38 104 ILE B N 1
ATOM 2119 C CA . ILE B 1 104 ? -2.898 -7.324 1.521 1 98.38 104 ILE B CA 1
ATOM 2120 C C . ILE B 1 104 ? -1.985 -6.906 2.672 1 98.38 104 ILE B C 1
ATOM 2122 O O . ILE B 1 104 ? -0.882 -7.438 2.822 1 98.38 104 ILE B O 1
ATOM 2126 N N . ARG B 1 105 ? -2.398 -5.961 3.463 1 98.25 105 ARG B N 1
ATOM 2127 C CA . ARG B 1 105 ? -1.613 -5.586 4.633 1 98.25 105 ARG B CA 1
ATOM 2128 C C . ARG B 1 105 ? -1.311 -6.801 5.504 1 98.25 105 ARG B C 1
ATOM 2130 O O . ARG B 1 105 ? -0.164 -7.016 5.898 1 98.25 105 ARG B O 1
ATOM 2137 N N . ALA B 1 106 ? -2.367 -7.555 5.773 1 97.38 106 ALA B N 1
ATOM 2138 C CA . ALA B 1 106 ? -2.193 -8.742 6.609 1 97.38 106 ALA B CA 1
ATOM 2139 C C . ALA B 1 106 ? -1.205 -9.711 5.977 1 97.38 106 ALA B C 1
ATOM 2141 O O . ALA B 1 106 ? -0.363 -10.289 6.672 1 97.38 106 ALA B O 1
ATOM 2142 N N . ALA B 1 107 ? -1.306 -9.867 4.715 1 98.25 107 ALA B N 1
ATOM 2143 C CA . ALA B 1 107 ? -0.443 -10.812 4 1 98.25 107 ALA B CA 1
ATOM 2144 C C . ALA B 1 107 ? 1.012 -10.344 4.031 1 98.25 107 ALA B C 1
ATOM 2146 O O . ALA B 1 107 ? 1.923 -11.156 4.223 1 98.25 107 ALA B O 1
ATOM 2147 N N . ILE B 1 108 ? 1.215 -9.047 3.807 1 98.5 108 ILE B N 1
ATOM 2148 C CA . ILE B 1 108 ? 2.568 -8.5 3.852 1 98.5 108 ILE B CA 1
ATOM 2149 C C . ILE B 1 108 ? 3.152 -8.68 5.25 1 98.5 108 ILE B C 1
ATOM 2151 O O . ILE B 1 108 ? 4.305 -9.102 5.402 1 98.5 108 ILE B O 1
ATOM 2155 N N . ASN B 1 109 ? 2.371 -8.406 6.285 1 96.62 109 ASN B N 1
ATOM 2156 C CA . ASN B 1 109 ? 2.846 -8.617 7.648 1 96.62 109 ASN B CA 1
ATOM 2157 C C . ASN B 1 109 ? 3.203 -10.078 7.902 1 96.62 109 ASN B C 1
ATOM 2159 O O . ASN B 1 109 ? 4.203 -10.375 8.555 1 96.62 109 ASN B O 1
ATOM 2163 N N . GLU B 1 110 ? 2.334 -10.93 7.352 1 95.81 110 GLU B N 1
ATOM 2164 C CA . GLU B 1 110 ? 2.619 -12.359 7.473 1 95.81 110 GLU B CA 1
ATOM 2165 C C . GLU B 1 110 ? 3.963 -12.703 6.836 1 95.81 110 GLU B C 1
ATOM 2167 O O . GLU B 1 110 ? 4.766 -13.43 7.426 1 95.81 110 GLU B O 1
ATOM 2172 N N . LEU B 1 111 ? 4.25 -12.195 5.672 1 97.5 111 LEU B N 1
ATOM 2173 C CA . LEU B 1 111 ? 5.52 -12.438 5 1 97.5 111 LEU B CA 1
ATOM 2174 C C . LEU B 1 111 ? 6.691 -11.961 5.855 1 97.5 111 LEU B C 1
ATOM 2176 O O . LEU B 1 111 ? 7.703 -12.656 5.969 1 97.5 111 LEU B O 1
ATOM 2180 N N . PHE B 1 112 ? 6.543 -10.797 6.484 1 96.81 112 PHE B N 1
ATOM 2181 C CA . PHE B 1 112 ? 7.617 -10.195 7.27 1 96.81 112 PHE B CA 1
ATOM 2182 C C . PHE B 1 112 ? 7.867 -11 8.547 1 96.81 112 PHE B C 1
ATOM 2184 O O . PHE B 1 112 ? 8.922 -10.859 9.172 1 96.81 112 PHE B O 1
ATOM 2191 N N . ASP B 1 113 ? 6.871 -11.836 8.953 1 94.81 113 ASP B N 1
ATOM 2192 C CA . ASP B 1 113 ? 7.078 -12.75 10.07 1 94.81 113 ASP B CA 1
ATOM 2193 C C . ASP B 1 113 ? 8.07 -13.852 9.703 1 94.81 113 ASP B C 1
ATOM 2195 O O . ASP B 1 113 ? 8.648 -14.492 10.586 1 94.81 113 ASP B O 1
ATOM 2199 N N . TYR B 1 114 ? 8.273 -14.086 8.422 1 96.44 114 TYR B N 1
ATOM 2200 C CA . TYR B 1 114 ? 9.156 -15.148 7.957 1 96.44 114 TYR B CA 1
ATOM 2201 C C . TYR B 1 114 ? 10.516 -14.594 7.547 1 96.44 114 TYR B C 1
ATOM 2203 O O . TYR B 1 114 ? 11.445 -15.352 7.27 1 96.44 114 TYR B O 1
ATOM 2211 N N . GLY B 1 115 ? 10.641 -13.344 7.441 1 96.88 115 GLY B N 1
ATOM 2212 C CA . GLY B 1 115 ? 11.867 -12.672 7.051 1 96.88 115 GLY B CA 1
ATOM 2213 C C . GLY B 1 115 ? 11.633 -11.297 6.465 1 96.88 115 GLY B C 1
ATOM 2214 O O . GLY B 1 115 ? 10.492 -10.836 6.383 1 96.88 115 GLY B O 1
ATOM 2215 N N . ARG B 1 116 ? 12.711 -10.648 6.078 1 97.44 116 ARG B N 1
ATOM 2216 C CA . ARG B 1 116 ? 12.641 -9.312 5.48 1 97.44 116 ARG B CA 1
ATOM 2217 C C . ARG B 1 116 ? 12.852 -9.383 3.971 1 97.44 116 ARG B C 1
ATOM 2219 O O . ARG B 1 116 ? 13.984 -9.422 3.498 1 97.44 116 ARG B O 1
ATOM 2226 N N . PRO B 1 117 ? 11.805 -9.367 3.213 1 98.12 117 PRO B N 1
ATOM 2227 C CA . PRO B 1 117 ? 11.977 -9.438 1.76 1 98.12 117 PRO B CA 1
ATOM 2228 C C . PRO B 1 117 ? 12.672 -8.211 1.183 1 98.12 117 PRO B C 1
ATOM 2230 O O . PRO B 1 117 ? 12.531 -7.109 1.72 1 98.12 117 PRO B O 1
ATOM 2233 N N . ALA B 1 118 ? 13.461 -8.406 0.112 1 97.38 118 ALA B N 1
ATOM 2234 C CA . ALA B 1 118 ? 14.023 -7.281 -0.625 1 97.38 118 ALA B CA 1
ATOM 2235 C C . ALA B 1 118 ? 12.922 -6.402 -1.214 1 97.38 118 ALA B C 1
ATOM 2237 O O . ALA B 1 118 ? 13.016 -5.172 -1.178 1 97.38 118 ALA B O 1
ATOM 2238 N N . ALA B 1 119 ? 11.875 -7.051 -1.724 1 98.06 119 ALA B N 1
ATOM 2239 C CA . ALA B 1 119 ? 10.711 -6.363 -2.289 1 98.06 119 ALA B CA 1
ATOM 2240 C C . ALA B 1 119 ? 9.5 -7.285 -2.338 1 98.06 119 ALA B C 1
ATOM 2242 O O . ALA B 1 119 ? 9.641 -8.508 -2.453 1 98.06 119 ALA B O 1
ATOM 2243 N N . VAL B 1 120 ? 8.359 -6.73 -2.199 1 98.75 120 VAL B N 1
ATOM 2244 C CA . VAL B 1 120 ? 7.074 -7.379 -2.445 1 98.75 120 VAL B CA 1
ATOM 2245 C C . VAL B 1 120 ? 6.297 -6.598 -3.5 1 98.75 120 VAL B C 1
ATOM 2247 O O . VAL B 1 120 ? 5.973 -5.422 -3.301 1 98.75 120 VAL B O 1
ATOM 2250 N N . GLU B 1 121 ? 6.062 -7.199 -4.609 1 98.69 121 GLU B N 1
ATOM 2251 C CA . GLU B 1 121 ? 5.188 -6.645 -5.637 1 98.69 121 GLU B CA 1
ATOM 2252 C C . GLU B 1 121 ? 3.834 -7.352 -5.648 1 98.69 121 GLU B C 1
ATOM 2254 O O . GLU B 1 121 ? 3.756 -8.562 -5.422 1 98.69 121 GLU B O 1
ATOM 2259 N N . LEU B 1 122 ? 2.826 -6.637 -5.938 1 98.94 122 LEU B N 1
ATOM 2260 C CA . LEU B 1 122 ? 1.468 -7.152 -5.816 1 98.94 122 LEU B CA 1
ATOM 2261 C C . LEU B 1 122 ? 0.813 -7.285 -7.188 1 98.94 122 LEU B C 1
ATOM 2263 O O . LEU B 1 122 ? 0.83 -6.344 -7.98 1 98.94 122 LEU B O 1
ATOM 2267 N N . ALA B 1 123 ? 0.274 -8.438 -7.492 1 98.94 123 ALA B N 1
ATOM 2268 C CA . ALA B 1 123 ? -0.52 -8.703 -8.688 1 98.94 123 ALA B CA 1
ATOM 2269 C C . ALA B 1 123 ? -1.937 -9.133 -8.32 1 98.94 123 ALA B C 1
ATOM 2271 O O . ALA B 1 123 ? -2.127 -9.969 -7.438 1 98.94 123 ALA B O 1
ATOM 2272 N N . VAL B 1 124 ? -2.885 -8.531 -8.977 1 98.88 124 VAL B N 1
ATOM 2273 C CA . VAL B 1 124 ? -4.273 -8.922 -8.758 1 98.88 124 VAL B CA 1
ATOM 2274 C C . VAL B 1 124 ? -5 -9.031 -10.094 1 98.88 124 VAL B C 1
ATOM 2276 O O . VAL B 1 124 ? -4.641 -8.352 -11.062 1 98.88 124 VAL B O 1
ATOM 2279 N N . LEU B 1 125 ? -6.047 -9.867 -10.18 1 98.69 125 LEU B N 1
ATOM 2280 C CA . LEU B 1 125 ? -6.844 -9.93 -11.406 1 98.69 125 LEU B CA 1
ATOM 2281 C C . LEU B 1 125 ? -7.77 -8.727 -11.516 1 98.69 125 LEU B C 1
ATOM 2283 O O . LEU B 1 125 ? -7.895 -8.133 -12.586 1 98.69 125 LEU B O 1
ATOM 2287 N N . VAL B 1 126 ? -8.352 -8.398 -10.344 1 98.38 126 VAL B N 1
ATOM 2288 C CA . VAL B 1 126 ? -9.32 -7.305 -10.344 1 98.38 126 VAL B CA 1
ATOM 2289 C C . VAL B 1 126 ? -8.984 -6.316 -9.234 1 98.38 126 VAL B C 1
ATOM 2291 O O . VAL B 1 126 ? -8.719 -6.719 -8.094 1 98.38 126 VAL B O 1
ATOM 2294 N N . ASP B 1 127 ? -8.945 -5.098 -9.547 1 98.31 127 ASP B N 1
ATOM 2295 C CA . ASP B 1 127 ? -8.867 -4 -8.586 1 98.31 127 ASP B CA 1
ATOM 2296 C C . ASP B 1 127 ? -10.188 -3.236 -8.516 1 98.31 127 ASP B C 1
ATOM 2298 O O . ASP B 1 127 ? -10.609 -2.619 -9.5 1 98.31 127 ASP B O 1
ATOM 2302 N N . ARG B 1 128 ? -10.805 -3.178 -7.34 1 96.88 128 ARG B N 1
ATOM 2303 C CA . ARG B 1 128 ? -12.117 -2.557 -7.176 1 96.88 128 ARG B CA 1
ATOM 2304 C C . ARG B 1 128 ? -11.984 -1.064 -6.883 1 96.88 128 ARG B C 1
ATOM 2306 O O . ARG B 1 128 ? -12.961 -0.319 -6.977 1 96.88 128 ARG B O 1
ATOM 2313 N N . GLY B 1 129 ? -10.859 -0.638 -6.477 1 95.31 129 GLY B N 1
ATOM 2314 C CA . GLY B 1 129 ? -10.617 0.776 -6.246 1 95.31 129 GLY B CA 1
ATOM 2315 C C . GLY B 1 129 ? -11.234 1.286 -4.957 1 95.31 129 GLY B C 1
ATOM 2316 O O . GLY B 1 129 ? -11.383 2.496 -4.77 1 95.31 129 GLY B O 1
ATOM 2317 N N . GLU B 1 130 ? -11.641 0.499 -3.986 1 94.94 130 GLU B N 1
ATOM 2318 C CA . GLU B 1 130 ? -12.305 0.864 -2.738 1 94.94 130 GLU B CA 1
ATOM 2319 C C . GLU B 1 130 ? -11.32 0.889 -1.575 1 94.94 130 GLU B C 1
ATOM 2321 O O . GLU B 1 130 ? -11.562 0.284 -0.53 1 94.94 130 GLU B O 1
ATOM 2326 N N . ARG B 1 131 ? -10.281 1.638 -1.734 1 97.56 131 ARG B N 1
ATOM 2327 C CA . ARG B 1 131 ? -9.148 1.562 -0.819 1 97.56 131 ARG B CA 1
ATOM 2328 C C . ARG B 1 131 ? -9.516 2.115 0.553 1 97.56 131 ARG B C 1
ATOM 2330 O O . ARG B 1 131 ? -10.172 3.152 0.655 1 97.56 131 ARG B O 1
ATOM 2337 N N . GLN B 1 132 ? -9.078 1.41 1.589 1 98.38 132 GLN B N 1
ATOM 2338 C CA . GLN B 1 132 ? -9.07 1.896 2.965 1 98.38 132 GLN B CA 1
ATOM 2339 C C . GLN B 1 132 ? -7.645 2.027 3.496 1 98.38 132 GLN B C 1
ATOM 2341 O O . GLN B 1 132 ? -7.422 2.627 4.551 1 98.38 132 GLN B O 1
ATOM 2346 N N . LEU B 1 133 ? -6.723 1.457 2.822 1 98.81 133 LEU B N 1
ATOM 2347 C CA . LEU B 1 133 ? -5.293 1.562 3.109 1 98.81 133 LEU B CA 1
ATOM 2348 C C . LEU B 1 133 ? -4.516 1.966 1.862 1 98.81 133 LEU B C 1
ATOM 2350 O O . LEU B 1 133 ? -4.961 1.715 0.74 1 98.81 133 LEU B O 1
ATOM 2354 N N . PRO B 1 134 ? -3.391 2.674 2.039 1 98.75 134 PRO B N 1
ATOM 2355 C CA . PRO B 1 134 ? -2.645 3.137 0.865 1 98.75 134 PRO B CA 1
ATOM 2356 C C . PRO B 1 134 ? -1.855 2.018 0.189 1 98.75 134 PRO B C 1
ATOM 2358 O O . PRO B 1 134 ? -0.635 2.117 0.044 1 98.75 134 PRO B O 1
ATOM 2361 N N . ILE B 1 135 ? -2.547 1.046 -0.257 1 98.62 135 ILE B N 1
ATOM 2362 C CA . ILE B 1 135 ? -2.035 -0.128 -0.956 1 98.62 135 ILE B CA 1
ATOM 2363 C C . ILE B 1 135 ? -2.414 -0.055 -2.434 1 98.62 135 ILE B C 1
ATOM 2365 O O . ILE B 1 135 ? -3.539 0.312 -2.775 1 98.62 135 ILE B O 1
ATOM 2369 N N . ALA B 1 136 ? -1.508 -0.354 -3.25 1 98.38 136 ALA B N 1
ATOM 2370 C CA . ALA B 1 136 ? -1.789 -0.392 -4.684 1 98.38 136 ALA B CA 1
ATOM 2371 C C . ALA B 1 136 ? -1.102 -1.582 -5.344 1 98.38 136 ALA B C 1
ATOM 2373 O O . ALA B 1 136 ? 0.043 -1.906 -5.02 1 98.38 136 ALA B O 1
ATOM 2374 N N . PRO B 1 137 ? -1.744 -2.186 -6.289 1 98.75 137 PRO B N 1
ATOM 2375 C CA . PRO B 1 137 ? -1.099 -3.271 -7.031 1 98.75 137 PRO B CA 1
ATOM 2376 C C . PRO B 1 137 ? -0.079 -2.764 -8.047 1 98.75 137 PRO B C 1
ATOM 2378 O O . PRO B 1 137 ? -0.218 -1.653 -8.57 1 98.75 137 PRO B O 1
ATOM 2381 N N . ASP B 1 138 ? 0.899 -3.572 -8.289 1 98.5 138 ASP B N 1
ATOM 2382 C CA . ASP B 1 138 ? 1.872 -3.303 -9.344 1 98.5 138 ASP B CA 1
ATOM 2383 C C . ASP B 1 138 ? 1.36 -3.789 -10.695 1 98.5 138 ASP B C 1
ATOM 2385 O O . ASP B 1 138 ? 1.665 -3.191 -11.727 1 98.5 138 ASP B O 1
ATOM 2389 N N . TYR B 1 139 ? 0.644 -4.879 -10.664 1 98.75 139 TYR B N 1
ATOM 2390 C CA . TYR B 1 139 ? 0.082 -5.5 -11.859 1 98.75 139 TYR B CA 1
ATOM 2391 C C . TYR B 1 139 ? -1.401 -5.801 -11.672 1 98.75 139 TYR B C 1
ATOM 2393 O O . TYR B 1 139 ? -1.809 -6.324 -10.633 1 98.75 139 TYR B O 1
ATOM 2401 N N . ILE B 1 140 ? -2.162 -5.406 -12.688 1 98.69 140 ILE B N 1
ATOM 2402 C CA . ILE B 1 140 ? -3.607 -5.578 -12.57 1 98.69 140 ILE B CA 1
ATOM 2403 C C . ILE B 1 140 ? -4.16 -6.172 -13.867 1 98.69 140 ILE B C 1
ATOM 2405 O O . ILE B 1 140 ? -3.742 -5.785 -14.961 1 98.69 140 ILE B O 1
ATOM 2409 N N . GLY B 1 141 ? -5.043 -7.156 -13.703 1 98.56 141 GLY B N 1
ATOM 2410 C CA . GLY B 1 141 ? -5.832 -7.516 -14.867 1 98.56 141 GLY B CA 1
ATOM 2411 C C . GLY B 1 141 ? -6.715 -6.387 -15.367 1 98.56 141 GLY B C 1
ATOM 2412 O O . GLY B 1 141 ? -6.543 -5.898 -16.484 1 98.56 141 GLY B O 1
ATOM 2413 N N . GLU B 1 142 ? -7.613 -5.996 -14.445 1 98 142 GLU B N 1
ATOM 2414 C CA . GLU B 1 142 ? -8.508 -4.898 -14.805 1 98 142 GLU B CA 1
ATOM 2415 C C . GLU B 1 142 ? -9.055 -4.207 -13.555 1 98 142 GLU B C 1
ATOM 2417 O O . GLU B 1 142 ? -9.219 -4.836 -12.508 1 98 142 GLU B O 1
ATOM 2422 N N . ARG B 1 143 ? -9.32 -2.885 -13.672 1 97.81 143 ARG B N 1
ATOM 2423 C CA . ARG B 1 143 ? -10.078 -2.164 -12.648 1 97.81 143 ARG B CA 1
ATOM 2424 C C . ARG B 1 143 ? -11.578 -2.277 -12.906 1 97.81 143 ARG B C 1
ATOM 2426 O O . ARG B 1 143 ? -12.055 -1.975 -14 1 97.81 143 ARG B O 1
ATOM 2433 N N . ILE B 1 144 ? -12.273 -2.756 -11.922 1 95.81 144 ILE B N 1
ATOM 2434 C CA . ILE B 1 144 ? -13.711 -2.977 -12.094 1 95.81 144 ILE B CA 1
ATOM 2435 C C . ILE B 1 144 ? -14.461 -2.426 -10.883 1 95.81 144 ILE B C 1
ATOM 2437 O O . ILE B 1 144 ? -14.203 -2.826 -9.75 1 95.81 144 ILE B O 1
ATOM 2441 N N . ALA B 1 145 ? -15.336 -1.546 -11.109 1 92.88 145 ALA B N 1
ATOM 2442 C CA . ALA B 1 145 ? -16.219 -1.052 -10.055 1 92.88 145 ALA B CA 1
ATOM 2443 C C . ALA B 1 145 ? -17.406 -1.988 -9.852 1 92.88 145 ALA B C 1
ATOM 2445 O O . ALA B 1 145 ? -18.016 -2.455 -10.82 1 92.88 145 ALA B O 1
ATOM 2446 N N . LEU B 1 146 ? -17.656 -2.322 -8.609 1 91.81 146 LEU B N 1
ATOM 2447 C CA . LEU B 1 146 ? -18.812 -3.135 -8.266 1 91.81 146 LEU B CA 1
ATOM 2448 C C . LEU B 1 146 ? -19.766 -2.367 -7.348 1 91.81 146 LEU B C 1
ATOM 2450 O O . LEU B 1 146 ? -19.328 -1.468 -6.621 1 91.81 146 LEU B O 1
ATOM 2454 N N . ALA B 1 147 ? -20.938 -2.801 -7.43 1 89.75 147 ALA B N 1
ATOM 2455 C CA . ALA B 1 147 ? -21.891 -2.256 -6.465 1 89.75 147 ALA B CA 1
ATOM 2456 C C . ALA B 1 147 ? -21.531 -2.693 -5.047 1 89.75 147 ALA B C 1
ATOM 2458 O O . ALA B 1 147 ? -20.906 -3.73 -4.848 1 89.75 147 ALA B O 1
ATOM 2459 N N . ALA B 1 148 ? -21.922 -1.869 -4.062 1 86.56 148 ALA B N 1
ATOM 2460 C CA . ALA B 1 148 ? -21.578 -2.094 -2.662 1 86.56 148 ALA B CA 1
ATOM 2461 C C . ALA B 1 148 ? -22.094 -3.447 -2.182 1 86.56 148 ALA B C 1
ATOM 2463 O O . ALA B 1 148 ? -21.516 -4.059 -1.285 1 86.56 148 ALA B O 1
ATOM 2464 N N . ASP B 1 149 ? -23.094 -3.93 -2.783 1 90.5 149 ASP B N 1
ATOM 2465 C CA . ASP B 1 149 ? -23.734 -5.16 -2.332 1 90.5 149 ASP B CA 1
ATOM 2466 C C . ASP B 1 149 ? -23.328 -6.344 -3.215 1 90.5 149 ASP B C 1
ATOM 2468 O O . ASP B 1 149 ? -23.953 -7.406 -3.15 1 90.5 149 ASP B O 1
ATOM 2472 N N . GLU B 1 150 ? -22.312 -6.113 -3.941 1 92.31 150 GLU B N 1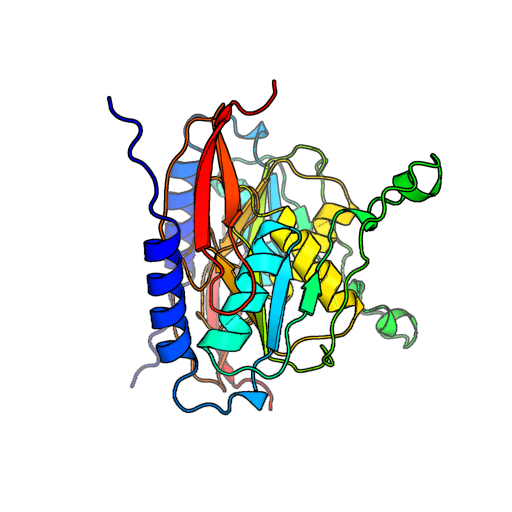
ATOM 2473 C CA . GLU B 1 150 ? -21.859 -7.168 -4.844 1 92.31 150 GLU B CA 1
ATOM 2474 C C . GLU B 1 150 ? -20.422 -7.594 -4.527 1 92.31 150 GLU B C 1
ATOM 2476 O O . GLU B 1 150 ? -19.609 -6.777 -4.078 1 92.31 150 GLU B O 1
ATOM 2481 N N . SER B 1 151 ? -20.203 -8.867 -4.73 1 92.81 151 SER B N 1
ATOM 2482 C CA . SER B 1 151 ? -18.859 -9.406 -4.602 1 92.81 151 SER B CA 1
ATOM 2483 C C . SER B 1 151 ? -18.469 -10.234 -5.82 1 92.81 151 SER B C 1
ATOM 2485 O O . SER B 1 151 ? -19.344 -10.68 -6.574 1 92.81 151 SER B O 1
ATOM 2487 N N . LEU B 1 152 ? -17.203 -10.297 -6.066 1 94.25 152 LEU B N 1
ATOM 2488 C CA . LEU B 1 152 ? -16.641 -11.172 -7.094 1 94.25 152 LEU B CA 1
ATOM 2489 C C . LEU B 1 152 ? -16.031 -12.422 -6.473 1 94.25 152 LEU B C 1
ATOM 2491 O O . LEU B 1 152 ? -15.227 -12.328 -5.543 1 94.25 152 LEU B O 1
ATOM 2495 N N . VAL B 1 153 ? -16.422 -13.562 -6.973 1 95.06 153 VAL B N 1
ATOM 2496 C CA . VAL B 1 153 ? -15.922 -14.836 -6.465 1 95.06 153 VAL B CA 1
ATOM 2497 C C . VAL B 1 153 ? -15.172 -15.57 -7.574 1 95.06 153 VAL B C 1
ATOM 2499 O O . VAL B 1 153 ? -15.719 -15.805 -8.648 1 95.06 153 VAL B O 1
ATOM 2502 N N . LEU B 1 154 ? -13.945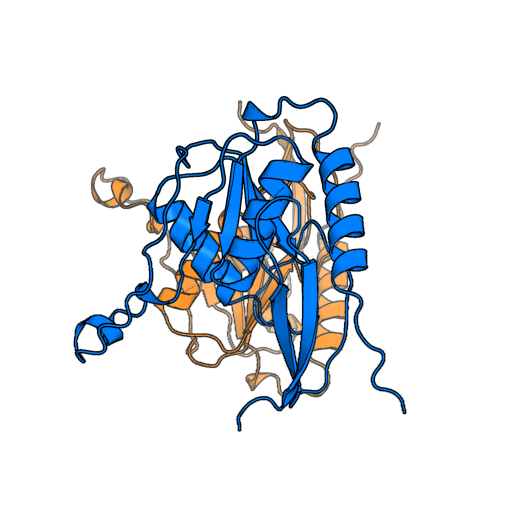 -15.867 -7.355 1 96.94 154 LEU B N 1
ATOM 2503 C CA . LEU B 1 154 ? -13.141 -16.625 -8.305 1 96.94 154 LEU B CA 1
ATOM 2504 C C . LEU B 1 154 ? -13.352 -18.125 -8.117 1 96.94 154 LEU B C 1
ATOM 2506 O O . LEU B 1 154 ? -13.398 -18.609 -6.984 1 96.94 154 LEU B O 1
ATOM 2510 N N . ARG B 1 155 ? -13.461 -18.797 -9.18 1 96.19 155 ARG B N 1
ATOM 2511 C CA . ARG B 1 155 ? -13.508 -20.25 -9.188 1 96.19 155 ARG B CA 1
ATOM 2512 C C . ARG B 1 155 ? -12.461 -20.828 -10.133 1 96.19 155 ARG B C 1
ATOM 2514 O O . ARG B 1 155 ? -12.102 -20.203 -11.133 1 96.19 155 ARG B O 1
ATOM 2521 N N . GLN B 1 156 ? -11.977 -21.938 -9.797 1 95.94 156 GLN B N 1
ATOM 2522 C CA . GLN B 1 156 ? -11.016 -22.656 -10.625 1 95.94 156 GLN B CA 1
ATOM 2523 C C . GLN B 1 156 ? -11.586 -24 -11.094 1 95.94 156 GLN B C 1
ATOM 2525 O O . GLN B 1 156 ? -12.141 -24.75 -10.289 1 95.94 156 GLN B O 1
ATOM 2530 N N . GLU B 1 157 ? -11.539 -24.109 -12.375 1 93.25 157 GLU B N 1
ATOM 2531 C CA . GLU B 1 157 ? -11.867 -25.406 -12.945 1 93.25 157 GLU B CA 1
ATOM 2532 C C . GLU B 1 157 ? -10.617 -26.094 -13.492 1 93.25 157 GLU B C 1
ATOM 2534 O O . GLU B 1 157 ? -9.82 -25.484 -14.203 1 93.25 157 GLU B O 1
ATOM 2539 N N . GLY B 1 158 ? -10.445 -27.312 -13.148 1 90.69 158 GLY B N 1
ATOM 2540 C CA . GLY B 1 158 ? -9.25 -28.031 -13.586 1 90.69 158 GLY B CA 1
ATOM 2541 C C . GLY B 1 158 ? -8.055 -27.797 -12.672 1 90.69 158 GLY B C 1
ATOM 2542 O O . GLY B 1 158 ? -8.188 -27.188 -11.609 1 90.69 158 GLY B O 1
ATOM 2543 N N . GLU B 1 159 ? -6.941 -28.469 -13.023 1 81.5 159 GLU B N 1
ATOM 2544 C CA . GLU B 1 159 ? -5.73 -28.359 -12.219 1 81.5 159 GLU B CA 1
ATOM 2545 C C . GLU B 1 159 ? -4.504 -28.125 -13.102 1 81.5 159 GLU B C 1
ATOM 2547 O O . GLU B 1 159 ? -4.531 -28.406 -14.305 1 81.5 159 GLU B O 1
ATOM 2552 N N . GLY B 1 160 ? -3.514 -27.594 -12.438 1 77.06 160 GLY B N 1
ATOM 2553 C CA . GLY B 1 160 ? -2.26 -27.391 -13.148 1 77.06 160 GLY B CA 1
ATOM 2554 C C . GLY B 1 160 ? -2.406 -26.516 -14.383 1 77.06 160 GLY B C 1
ATOM 2555 O O . GLY B 1 160 ? -3.006 -25.453 -14.328 1 77.06 160 GLY B O 1
ATOM 2556 N N . ALA B 1 161 ? -1.834 -27 -15.516 1 78.75 161 ALA B N 1
ATOM 2557 C CA . ALA B 1 161 ? -1.794 -26.266 -16.781 1 78.75 161 ALA B CA 1
ATOM 2558 C C . ALA B 1 161 ? -3.188 -26.141 -17.391 1 78.75 161 ALA B C 1
ATOM 2560 O O . ALA B 1 161 ? -3.432 -25.266 -18.219 1 78.75 161 ALA B O 1
ATOM 2561 N N . SER B 1 162 ? -4.113 -26.953 -16.953 1 87.88 162 SER B N 1
ATOM 2562 C CA . SER B 1 162 ? -5.457 -26.938 -17.516 1 87.88 162 SER B CA 1
ATOM 2563 C C . SER B 1 162 ? -6.41 -26.109 -16.672 1 87.88 162 SER B C 1
ATOM 2565 O O . SER B 1 162 ? -7.594 -25.984 -16.984 1 87.88 162 SER B O 1
ATOM 2567 N N . ALA B 1 163 ? -5.848 -25.547 -15.594 1 91.19 163 ALA B N 1
ATOM 2568 C CA . ALA B 1 163 ? -6.691 -24.734 -14.719 1 91.19 163 ALA B CA 1
ATOM 2569 C C . ALA B 1 163 ? -7.301 -23.562 -15.484 1 91.19 163 ALA B C 1
ATOM 2571 O O . ALA B 1 163 ? -6.637 -22.938 -16.312 1 91.19 163 ALA B O 1
ATOM 2572 N N . ARG B 1 164 ? -8.594 -23.375 -15.305 1 95.06 164 ARG B N 1
ATOM 2573 C CA . ARG B 1 164 ? -9.305 -22.219 -15.859 1 95.06 164 ARG B CA 1
ATOM 2574 C C . ARG B 1 164 ? -10.031 -21.438 -14.766 1 95.06 164 ARG B C 1
ATOM 2576 O O . ARG B 1 164 ? -10.641 -22.031 -13.875 1 95.06 164 ARG B O 1
ATOM 2583 N N . PHE B 1 165 ? -9.922 -20.141 -14.922 1 97.06 165 PHE B N 1
ATOM 2584 C CA . PHE B 1 165 ? -10.5 -19.281 -13.898 1 97.06 165 PHE B CA 1
ATOM 2585 C C . PHE B 1 165 ? -11.797 -18.656 -14.391 1 97.06 165 PHE B C 1
ATOM 2587 O O . PHE B 1 165 ? -11.898 -18.266 -15.555 1 97.06 165 PHE B O 1
ATOM 2594 N N . THR B 1 166 ? -12.758 -18.625 -13.539 1 96.75 166 THR B N 1
ATOM 2595 C CA . THR B 1 166 ? -14 -17.906 -13.82 1 96.75 166 THR B CA 1
ATOM 2596 C C . THR B 1 166 ? -14.391 -17.016 -12.641 1 96.75 166 THR B C 1
ATOM 2598 O O . THR B 1 166 ? -14.234 -17.422 -11.484 1 96.75 166 THR B O 1
ATOM 2601 N N . PHE B 1 167 ? -14.836 -15.836 -12.984 1 96.44 167 PHE B N 1
ATOM 2602 C CA . PHE B 1 167 ? -15.422 -14.977 -11.961 1 96.44 167 PHE B CA 1
ATOM 2603 C C . PHE B 1 167 ? -16.938 -15.055 -11.992 1 96.44 167 PHE B C 1
ATOM 2605 O O . PHE B 1 167 ? -17.547 -15.078 -13.07 1 96.44 167 PHE B O 1
ATOM 2612 N N . THR B 1 168 ? -17.516 -15.086 -10.867 1 94.44 168 THR B N 1
ATOM 2613 C CA . THR B 1 168 ? -18.953 -14.914 -10.734 1 94.44 168 THR B CA 1
ATOM 2614 C C . THR B 1 168 ? -19.281 -13.758 -9.797 1 94.44 168 THR B C 1
ATOM 2616 O O . THR B 1 168 ? -18.562 -13.523 -8.82 1 94.44 168 THR B O 1
ATOM 2619 N N . ARG B 1 169 ? -20.25 -13.039 -10.117 1 92.5 169 ARG B N 1
ATOM 2620 C CA . ARG B 1 169 ? -20.75 -11.992 -9.227 1 92.5 169 ARG B CA 1
ATOM 2621 C C . ARG B 1 169 ? -21.781 -12.547 -8.25 1 92.5 169 ARG B C 1
ATOM 2623 O O . ARG B 1 169 ? -22.656 -13.32 -8.633 1 92.5 169 ARG B O 1
ATOM 2630 N N . GLU B 1 170 ? -21.578 -12.227 -6.996 1 92.5 170 GLU B N 1
ATOM 2631 C CA . GLU B 1 170 ? -22.5 -12.68 -5.969 1 92.5 170 GLU B CA 1
ATOM 2632 C C . GLU B 1 170 ? -22.891 -11.539 -5.035 1 92.5 170 GLU B C 1
ATOM 2634 O O . GLU B 1 170 ? -22.109 -10.602 -4.84 1 92.5 170 GLU B O 1
ATOM 2639 N N . PRO B 1 171 ? -24.188 -11.586 -4.562 1 89.75 171 PRO B N 1
ATOM 2640 C CA . PRO B 1 171 ? -24.531 -10.594 -3.535 1 89.75 171 PRO B CA 1
ATOM 2641 C C . PRO B 1 171 ? -23.672 -10.727 -2.281 1 89.75 171 PRO B C 1
ATOM 2643 O O . PRO B 1 171 ? -23.281 -11.836 -1.901 1 89.75 171 PRO B O 1
ATOM 2646 N N . LYS B 1 172 ? -23.203 -9.523 -1.762 1 81.75 172 LYS B N 1
ATOM 2647 C CA . LYS B 1 172 ? -22.469 -9.547 -0.5 1 81.75 172 LYS B CA 1
ATOM 2648 C C . LYS B 1 172 ? -23.375 -9.969 0.654 1 81.75 172 LYS B C 1
ATOM 2650 O O . LYS B 1 172 ? -24.531 -9.539 0.738 1 81.75 172 LYS B O 1
ATOM 2655 N N . ALA B 1 173 ? -23.172 -11.109 1.071 1 60.88 173 ALA B N 1
ATOM 2656 C CA . ALA B 1 173 ? -24.016 -11.531 2.188 1 60.88 173 ALA B CA 1
ATOM 2657 C C . ALA B 1 173 ? -24.25 -10.375 3.158 1 60.88 173 ALA B C 1
ATOM 2659 O O . ALA B 1 173 ? -23.328 -9.609 3.461 1 60.88 173 ALA B O 1
ATOM 2660 N N . ALA B 1 174 ? -25.516 -9.93 3.299 1 49.03 174 ALA B N 1
ATOM 2661 C CA . ALA B 1 174 ? -25.953 -8.93 4.273 1 49.03 174 ALA B CA 1
ATOM 2662 C C . ALA B 1 174 ? -25.375 -9.227 5.652 1 49.03 174 ALA B C 1
ATOM 2664 O O . ALA B 1 174 ? -25.25 -10.391 6.047 1 49.03 174 ALA B O 1
#

Foldseek 3Di:
DPPPFDFLVLLLVQQLVVVCVVCPPPDLVQEEEEAEPDQGNQSQLQSCVSNVNDDYWYAYLVPVPVVPVPDPPPPPPDHTGDPDQQAQGEYEYEYAEAAACPSVVSRVVRSVVRYDYVYYAYEYSEYQPNYNDPDDHPYYSYYDHDDPQKDKDWDWDDDHNPIGIGIDIDGNDD/DPPPFDFLVLLLVQQLVVVCVVCPPPDLVQEAEEAEPDQRNQSQLQSCVSNVNDDYWYAYLVPVPVVVVPDPPPPPPDHTGDPDQQAQGEYEYEYAEAAACPSVVSRVVRSVVRYDYVYYAYEYSEYQPNYNDPDDHPYYSYYDHDDPQKDWDWDWDDDHNPIGIGIDIDGNDD

pLDDT: mean 88.93, std 17.04, range [34.62, 98.94]

Radius of gyration: 21.62 Å; Cα contacts (8 Å, |Δi|>4): 700; chains: 2; bounding box: 56×59×46 Å

Nearest PDB structures (foldseek):
  4p81-assembly1_B  TM=7.775E-01  e=3.617E-15  synthetic construct
  4p3k-assembly1_A  TM=7.747E-01  e=1.806E-14  synthetic construct
  1w30-assembly1_B-2  TM=7.997E-01  e=3.794E-14  Mycobacterium tuberculosis
  4p84-assembly1_A  TM=7.668E-01  e=1.021E-13  synthetic construct
  5iao-assembly1_F  TM=7.874E-01  e=2.016E-13  Mycobacterium tuberculosis H37Ra

Solvent-accessible surface area (backbone atoms only — not comparable to full-atom values): 18979 Å² total; per-residue (Å²): 128,78,74,76,79,60,60,40,50,61,23,48,52,48,38,50,54,52,49,51,62,70,44,55,95,50,64,58,87,59,52,40,37,30,2,33,69,64,51,5,29,57,51,25,53,40,46,21,62,76,70,62,38,93,58,55,20,37,41,44,63,76,71,75,47,63,77,51,70,69,62,77,67,69,75,80,70,68,68,60,41,62,91,61,74,36,56,66,27,34,32,40,38,27,36,43,72,44,44,38,35,60,69,56,52,47,43,52,53,53,48,52,73,67,26,58,50,60,24,39,43,29,35,25,40,32,36,42,77,52,60,29,34,42,52,41,68,77,38,59,32,41,79,46,82,67,57,92,56,46,37,79,45,74,43,74,44,72,58,67,95,63,44,39,51,41,53,44,79,40,71,44,80,128,127,79,74,76,77,60,58,40,50,61,24,48,51,49,37,50,53,52,49,51,62,71,44,54,94,50,63,58,87,59,51,40,37,30,1,32,69,65,52,5,29,57,50,26,52,41,46,21,62,78,72,64,38,94,58,55,20,37,40,44,65,76,72,75,49,68,73,52,73,68,62,77,67,71,74,78,68,67,68,60,41,62,90,62,75,37,55,65,25,36,32,40,38,26,37,42,71,44,44,39,36,61,69,56,52,46,42,53,52,52,48,52,74,68,25,58,50,58,22,41,42,28,35,26,41,30,35,42,78,53,61,31,35,42,52,40,67,75,37,60,33,41,80,46,82,68,57,91,57,44,37,79,44,73,45,73,44,72,58,69,93,63,46,42,51,41,52,44,81,38,73,44,80,127

InterPro domains:
  IPR000836 Phosphoribosyltransferase domain [PF00156] (32-141)
  IPR000836 Phosphoribosyltransferase domain [cd06223] (33-141)
  IPR023050 Bifunctional protein PyrR [MF_01219] (3-169)
  IPR029057 Phosphoribosyltransferase-like [G3DSA:3.40.50.2020] (1-170)
  IPR029057 Phosphoribosyltransferase-like [SSF53271] (13-153)
  IPR050137 PyrR bifunctional [PTHR11608] (30-156)

Organism: Ralstonia solanacearum (NCBI:txid305)

Secondary structure (DSSP, 8-state):
-------HHHHHHHHHHHHHHHHTTS-GGGEEEEEETTHHHHHHHHHHHHHT-S-EEEE--STT-THHHHS------PPPB-SS--TT-EEEEEEEEESSSHHHHHHHHHHHHH---SEEEEEEEEE----SSSB--SEEEEE----TTEEEEEEEESSGGG-EEEEEEEE---/-------HHHHHHHHHHHHHHHHTTS-GGGEEEEEETTHHHHHHHHHHHHHT-S-EEEE--GGG-GGGTTS------PPPB-SS--TT-EEEEEEEEESSSHHHHHHHHHHHTT---SEEEEEEEEE----SSSB--SEEEEE----TTEEEEEEEESSGGG-EEEEEEEE---